Protein AF-A0A1H7VPI3-F1 (afdb_monomer)

Structure (mmCIF, N/CA/C/O backbone):
data_AF-A0A1H7VPI3-F1
#
_entry.id   AF-A0A1H7VPI3-F1
#
loop_
_atom_site.group_PDB
_atom_site.id
_atom_site.type_symbol
_atom_site.label_atom_id
_atom_site.label_alt_id
_atom_site.label_comp_id
_atom_site.label_asym_id
_atom_site.label_entity_id
_atom_site.label_seq_id
_atom_site.pdbx_PDB_ins_code
_atom_site.Cartn_x
_atom_site.Cartn_y
_atom_site.Cartn_z
_atom_site.occupancy
_atom_site.B_iso_or_equiv
_atom_site.auth_seq_id
_atom_site.auth_comp_id
_atom_site.auth_asym_id
_atom_site.auth_atom_id
_atom_site.pdbx_PDB_model_num
ATOM 1 N N . MET A 1 1 ? -10.506 -70.809 -7.434 1.00 38.00 1 MET A N 1
ATOM 2 C CA . MET A 1 1 ? -9.492 -70.342 -8.406 1.00 38.00 1 MET A CA 1
ATOM 3 C C . MET A 1 1 ? -9.355 -68.832 -8.254 1.00 38.00 1 MET A C 1
ATOM 5 O O . MET A 1 1 ? -10.358 -68.133 -8.320 1.00 38.00 1 MET A O 1
ATOM 9 N N . LYS A 1 2 ? -8.158 -68.372 -7.871 1.00 35.81 2 LYS A N 1
ATOM 10 C CA . LYS A 1 2 ? -7.842 -67.009 -7.404 1.00 35.81 2 LYS A CA 1
ATOM 11 C C . LYS A 1 2 ? -8.117 -65.960 -8.492 1.00 35.81 2 LYS A C 1
ATOM 13 O O . LYS A 1 2 ? -7.572 -66.066 -9.584 1.00 35.81 2 LYS A O 1
ATOM 18 N N . ARG A 1 3 ? -8.930 -64.943 -8.177 1.00 35.38 3 ARG A N 1
ATOM 19 C CA . ARG A 1 3 ? -9.069 -63.724 -8.989 1.00 35.38 3 ARG A CA 1
ATOM 20 C C . ARG A 1 3 ? -7.795 -62.892 -8.822 1.00 35.38 3 ARG A C 1
ATOM 22 O O . ARG A 1 3 ? -7.509 -62.411 -7.731 1.00 35.38 3 ARG A O 1
ATOM 29 N N . LEU A 1 4 ? -7.019 -62.800 -9.895 1.00 31.20 4 LEU A N 1
ATOM 30 C CA . LEU A 1 4 ? -5.803 -62.003 -10.010 1.00 31.20 4 LEU A CA 1
ATOM 31 C C . LEU A 1 4 ? -6.207 -60.517 -10.067 1.00 31.20 4 LEU A C 1
ATOM 33 O O . LEU A 1 4 ? -6.797 -60.083 -11.055 1.00 31.20 4 LEU A O 1
ATOM 37 N N . LEU A 1 5 ? -5.956 -59.754 -8.997 1.00 35.75 5 LEU A N 1
ATOM 38 C CA . LEU A 1 5 ? -6.057 -58.293 -9.029 1.00 35.75 5 LEU A CA 1
ATOM 39 C C . LEU A 1 5 ? -4.946 -57.757 -9.943 1.00 35.75 5 LEU A C 1
ATOM 41 O O . LEU A 1 5 ? -3.764 -57.880 -9.624 1.00 35.75 5 LEU A O 1
ATOM 45 N N . LEU A 1 6 ? -5.331 -57.160 -11.069 1.00 33.12 6 LEU A N 1
ATOM 46 C CA . LEU A 1 6 ? -4.433 -56.402 -11.930 1.00 33.12 6 LEU A CA 1
ATOM 47 C C . LEU A 1 6 ? -4.183 -55.036 -11.264 1.00 33.12 6 LEU A C 1
ATOM 49 O O . LEU A 1 6 ? -4.979 -54.110 -11.398 1.00 33.12 6 LEU A O 1
ATOM 53 N N . LEU A 1 7 ? -3.105 -54.927 -10.485 1.00 34.69 7 LEU A N 1
ATOM 54 C CA . LEU A 1 7 ? -2.569 -53.642 -10.032 1.00 34.69 7 LEU A CA 1
ATOM 55 C C . LEU A 1 7 ? -2.000 -52.920 -11.258 1.00 34.69 7 LEU A C 1
ATOM 57 O O . LEU A 1 7 ? -0.884 -53.204 -11.690 1.00 34.69 7 LEU A O 1
ATOM 61 N N . ILE A 1 8 ? -2.770 -51.997 -11.836 1.00 43.69 8 ILE A N 1
ATOM 62 C CA . ILE A 1 8 ? -2.227 -51.001 -12.762 1.00 43.69 8 ILE A CA 1
ATOM 63 C C . ILE A 1 8 ? -1.362 -50.077 -11.906 1.00 43.69 8 ILE A C 1
ATOM 65 O O . ILE A 1 8 ? -1.851 -49.137 -11.281 1.00 43.69 8 ILE A O 1
ATOM 69 N N . ALA A 1 9 ? -0.070 -50.390 -11.820 1.00 37.22 9 ALA A N 1
ATOM 70 C CA . ALA A 1 9 ? 0.916 -49.447 -11.337 1.00 37.22 9 ALA A CA 1
ATOM 71 C C . ALA A 1 9 ? 0.879 -48.251 -12.292 1.00 37.22 9 ALA A C 1
ATOM 73 O O . ALA A 1 9 ? 1.293 -48.354 -13.445 1.00 37.22 9 ALA A O 1
ATOM 74 N N . CYS A 1 10 ? 0.333 -47.129 -11.822 1.00 34.41 10 CYS A N 1
ATOM 75 C CA . CYS A 1 10 ? 0.546 -45.836 -12.448 1.00 34.41 10 CYS A CA 1
ATOM 76 C C . CYS A 1 10 ? 2.055 -45.591 -12.386 1.00 34.41 10 CYS A C 1
ATOM 78 O O . CYS A 1 10 ? 2.591 -45.199 -11.348 1.00 34.41 10 CYS A O 1
ATOM 80 N N . SER A 1 11 ? 2.761 -45.943 -13.462 1.00 44.75 11 SER A N 1
ATOM 81 C CA . SER A 1 11 ? 4.171 -45.638 -13.626 1.00 44.75 11 SER A CA 1
ATOM 82 C C . SER A 1 11 ? 4.272 -44.125 -13.733 1.00 44.75 11 SER A C 1
ATOM 84 O O . SER A 1 11 ? 4.182 -43.548 -14.816 1.00 44.75 11 SER A O 1
ATOM 86 N N . CYS A 1 12 ? 4.418 -43.481 -12.581 1.00 37.97 12 CYS A N 1
ATOM 87 C CA . CYS A 1 12 ? 4.961 -42.147 -12.501 1.00 37.97 12 CYS A CA 1
ATOM 88 C C . CYS A 1 12 ? 6.388 -42.275 -13.042 1.00 37.97 12 CYS A C 1
ATOM 90 O O . CYS A 1 12 ? 7.299 -42.690 -12.324 1.00 37.97 12 CYS A O 1
ATOM 92 N N . PHE A 1 13 ? 6.569 -42.036 -14.344 1.00 40.97 13 PHE A N 1
ATOM 93 C CA . PHE A 1 13 ? 7.887 -41.742 -14.875 1.00 40.97 13 PHE A CA 1
ATOM 94 C C . PHE A 1 13 ? 8.352 -40.515 -14.103 1.00 40.97 13 PHE A C 1
ATOM 96 O O . PHE A 1 13 ? 7.891 -39.401 -14.345 1.00 40.97 13 PHE A O 1
ATOM 103 N N . ALA A 1 14 ? 9.223 -40.737 -13.122 1.00 40.81 14 ALA A N 1
ATOM 104 C CA . ALA A 1 14 ? 10.008 -39.669 -12.557 1.00 40.81 14 ALA A CA 1
ATOM 105 C C . ALA A 1 14 ? 10.733 -39.027 -13.741 1.00 40.81 14 ALA A C 1
ATOM 107 O O . ALA A 1 14 ? 11.601 -39.651 -14.352 1.00 40.81 14 ALA A O 1
ATOM 108 N N . ILE A 1 15 ? 10.338 -37.806 -14.104 1.00 49.62 15 ILE A N 1
ATOM 109 C CA . ILE A 1 15 ? 11.124 -36.967 -15.000 1.00 49.62 15 ILE A CA 1
ATOM 110 C C . ILE A 1 15 ? 12.384 -36.626 -14.204 1.00 49.62 15 ILE A C 1
ATOM 112 O O . ILE A 1 15 ? 12.457 -35.620 -13.500 1.00 49.62 15 ILE A O 1
ATOM 116 N N . SER A 1 16 ? 13.364 -37.525 -14.239 1.00 47.06 16 SER A N 1
ATOM 117 C CA . SER A 1 16 ? 14.703 -37.266 -13.746 1.00 47.06 16 SER A CA 1
ATOM 118 C C . SER A 1 16 ? 15.286 -36.155 -14.613 1.00 47.06 16 SER A C 1
ATOM 120 O O . SER A 1 16 ? 15.716 -36.416 -15.734 1.00 47.06 16 SER A O 1
ATOM 122 N N . GLY A 1 17 ? 15.272 -34.915 -14.121 1.00 45.12 17 GLY A N 1
ATOM 123 C CA . GLY A 1 17 ? 16.120 -33.869 -14.695 1.00 45.12 17 GLY A CA 1
ATOM 124 C C . GLY A 1 17 ? 15.545 -32.469 -14.875 1.00 45.12 17 GLY A C 1
ATOM 125 O O . GLY A 1 17 ? 16.294 -31.621 -15.346 1.00 45.12 17 GLY A O 1
ATOM 126 N N . LEU A 1 18 ? 14.310 -32.149 -14.474 1.00 39.69 18 LEU A N 1
ATOM 127 C CA . LEU A 1 18 ? 13.920 -30.734 -14.368 1.00 39.69 18 LEU A CA 1
ATOM 128 C C . LEU A 1 18 ? 14.520 -30.140 -13.088 1.00 39.69 18 LEU A C 1
ATOM 130 O O . LEU A 1 18 ? 13.850 -29.948 -12.077 1.00 39.69 18 LEU A O 1
ATOM 134 N N . LYS A 1 19 ? 15.827 -29.867 -13.123 1.00 48.28 19 LYS A N 1
ATOM 135 C CA . LYS A 1 19 ? 16.436 -28.919 -12.193 1.00 48.28 19 LYS A CA 1
ATOM 136 C C . LYS A 1 19 ? 15.802 -27.569 -12.518 1.00 48.28 19 LYS A C 1
ATOM 138 O O . LYS A 1 19 ? 16.061 -27.024 -13.587 1.00 48.28 19 LYS A O 1
ATOM 143 N N . ALA A 1 20 ? 14.965 -27.046 -11.625 1.00 50.69 20 ALA A N 1
ATOM 144 C CA . ALA A 1 20 ? 14.594 -25.641 -11.676 1.00 50.69 20 ALA A CA 1
ATOM 145 C C . ALA A 1 20 ? 15.900 -24.845 -11.605 1.00 50.69 20 ALA A C 1
ATOM 147 O O . ALA A 1 20 ? 16.592 -24.851 -10.584 1.00 50.69 20 ALA A O 1
ATOM 148 N N . GLN A 1 21 ? 16.304 -24.259 -12.728 1.00 61.00 21 GLN A N 1
ATOM 149 C CA . GLN A 1 21 ? 17.456 -23.383 -12.751 1.00 61.00 21 GLN A CA 1
ATOM 150 C C . GLN A 1 21 ? 17.016 -22.101 -12.052 1.00 61.00 21 GLN A C 1
ATOM 152 O O . GLN A 1 21 ? 16.216 -21.336 -12.584 1.00 61.00 21 GLN A O 1
ATOM 157 N N . ASN A 1 22 ? 17.452 -21.936 -10.807 1.00 63.53 22 ASN A N 1
ATOM 158 C CA . ASN A 1 22 ? 17.099 -20.767 -10.024 1.00 63.53 22 ASN A CA 1
ATOM 159 C C . ASN A 1 22 ? 18.005 -19.614 -10.461 1.00 63.53 22 ASN A C 1
ATOM 161 O O . ASN A 1 22 ? 19.212 -19.649 -10.219 1.00 63.53 22 ASN A O 1
ATOM 165 N N . PHE A 1 23 ? 17.434 -18.639 -11.161 1.00 72.94 23 PHE A N 1
ATOM 166 C CA . PHE A 1 23 ? 18.141 -17.429 -11.550 1.00 72.94 23 PHE A CA 1
ATOM 167 C C . PHE A 1 23 ? 17.930 -16.382 -10.466 1.00 72.94 23 PHE A C 1
ATOM 169 O O . PHE A 1 23 ? 16.836 -15.847 -10.324 1.00 72.94 23 PHE A O 1
ATOM 176 N N . ASP A 1 24 ? 18.981 -16.106 -9.700 1.00 83.12 24 ASP A N 1
ATOM 177 C CA . ASP A 1 24 ? 18.971 -15.037 -8.707 1.00 83.12 24 ASP A CA 1
ATOM 178 C C . ASP A 1 24 ? 19.365 -13.716 -9.379 1.00 83.12 24 ASP A C 1
ATOM 180 O O . ASP A 1 24 ? 20.547 -13.405 -9.575 1.00 83.12 24 ASP A O 1
ATOM 184 N N . PHE A 1 25 ? 18.346 -12.976 -9.807 1.00 89.38 25 PHE A N 1
ATOM 185 C CA . PHE A 1 25 ? 18.469 -11.620 -10.3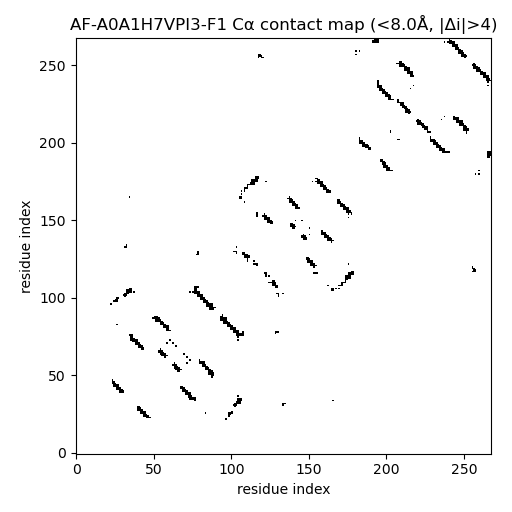23 1.00 89.38 25 PHE A CA 1
ATOM 186 C C . PHE A 1 25 ? 17.352 -10.746 -9.763 1.00 89.38 25 PHE A C 1
ATOM 188 O O . PHE A 1 25 ? 16.269 -11.224 -9.426 1.00 89.38 25 PHE A O 1
ATOM 195 N N . LYS A 1 26 ? 17.623 -9.447 -9.676 1.00 92.88 26 LYS A N 1
ATOM 196 C CA . LYS A 1 26 ? 16.671 -8.430 -9.235 1.00 92.88 26 LYS A CA 1
ATOM 197 C C . LYS A 1 26 ? 16.758 -7.220 -10.148 1.00 92.88 26 LYS A C 1
ATOM 199 O O . LYS A 1 26 ? 17.836 -6.881 -10.641 1.00 92.88 26 LYS A O 1
ATOM 204 N N . ILE A 1 27 ? 15.631 -6.545 -10.336 1.00 95.56 27 ILE A N 1
ATOM 205 C CA . ILE A 1 27 ? 15.630 -5.208 -10.930 1.00 95.56 27 ILE A CA 1
ATOM 206 C C . ILE A 1 27 ? 16.370 -4.264 -9.976 1.00 95.56 27 ILE A C 1
ATOM 208 O O . ILE A 1 27 ? 16.189 -4.312 -8.760 1.00 95.56 27 ILE A O 1
ATOM 212 N N . LYS A 1 28 ? 17.205 -3.398 -10.538 1.00 95.50 28 LYS A N 1
ATOM 213 C CA . LYS A 1 28 ? 17.815 -2.267 -9.849 1.00 95.50 28 LYS A CA 1
ATOM 214 C C . LYS A 1 28 ? 17.288 -0.991 -10.492 1.00 95.50 28 LYS A C 1
ATOM 216 O O . LYS A 1 28 ? 17.454 -0.797 -11.689 1.00 95.50 28 LYS A O 1
ATOM 221 N N . ALA A 1 29 ? 16.680 -0.117 -9.703 1.00 96.50 29 ALA A N 1
ATOM 222 C CA . ALA A 1 29 ? 16.266 1.213 -10.137 1.00 96.50 29 ALA A CA 1
ATOM 223 C C . ALA A 1 29 ? 17.196 2.275 -9.531 1.00 96.50 29 ALA A C 1
ATOM 225 O O . ALA A 1 29 ? 17.758 2.059 -8.455 1.00 96.50 29 ALA A O 1
ATOM 226 N N . THR A 1 30 ? 17.373 3.417 -10.203 1.00 96.81 30 THR A N 1
ATOM 227 C CA . THR A 1 30 ? 18.121 4.555 -9.630 1.00 96.81 30 THR A CA 1
ATOM 228 C C . THR A 1 30 ? 17.435 5.141 -8.405 1.00 96.81 30 THR A C 1
ATOM 230 O O . THR A 1 30 ? 18.113 5.562 -7.477 1.00 96.81 30 THR A O 1
ATOM 233 N N . ASP A 1 31 ? 16.105 5.130 -8.407 1.00 95.75 31 ASP A N 1
ATOM 234 C CA . ASP A 1 31 ? 15.246 5.535 -7.304 1.00 95.75 31 ASP A CA 1
ATOM 235 C C . ASP A 1 31 ? 14.021 4.617 -7.295 1.00 95.75 31 ASP A C 1
ATOM 237 O O . ASP A 1 31 ? 13.567 4.195 -8.359 1.00 95.75 31 ASP A O 1
ATOM 241 N N . THR A 1 32 ? 13.464 4.340 -6.117 1.00 95.44 32 THR A N 1
ATOM 242 C CA . THR A 1 32 ? 12.160 3.663 -5.980 1.00 95.44 32 THR A CA 1
ATOM 243 C C . THR A 1 32 ? 11.056 4.602 -5.506 1.00 95.44 32 THR A C 1
ATOM 245 O O . THR A 1 32 ? 9.901 4.200 -5.409 1.00 95.44 32 THR A O 1
ATOM 248 N N . ILE A 1 33 ? 11.398 5.866 -5.249 1.00 95.25 33 ILE A N 1
ATOM 249 C CA . ILE A 1 33 ? 10.461 6.905 -4.837 1.00 95.25 33 ILE A CA 1
ATOM 250 C C . ILE A 1 33 ? 10.865 8.273 -5.402 1.00 95.25 33 ILE A C 1
ATOM 252 O O . ILE A 1 33 ? 12.053 8.582 -5.533 1.00 95.25 33 ILE A O 1
ATOM 256 N N . GLY A 1 34 ? 9.893 9.118 -5.750 1.00 94.75 34 GLY A N 1
ATOM 257 C CA . GLY A 1 34 ? 10.168 10.499 -6.153 1.00 94.75 34 GLY A CA 1
ATOM 258 C C . GLY A 1 34 ? 8.945 11.285 -6.617 1.00 94.75 34 GLY A C 1
ATOM 259 O O . GLY A 1 34 ? 7.894 10.721 -6.880 1.00 94.75 34 GLY A O 1
ATOM 260 N N . CYS A 1 35 ? 9.085 12.604 -6.733 1.00 96.12 35 CYS A N 1
ATOM 261 C CA . CYS A 1 35 ? 8.006 13.498 -7.160 1.00 96.12 35 CYS A CA 1
ATOM 262 C C . CYS A 1 35 ? 7.778 13.454 -8.673 1.00 96.12 35 CYS A C 1
ATOM 264 O O . CYS A 1 35 ? 8.744 13.515 -9.435 1.00 96.12 35 CYS A O 1
ATOM 266 N N . ALA A 1 36 ? 6.517 13.422 -9.106 1.00 96.12 36 ALA A N 1
ATOM 267 C CA . ALA A 1 36 ? 6.172 13.564 -10.516 1.00 96.12 36 ALA A CA 1
ATOM 268 C C . ALA A 1 36 ? 6.561 14.955 -11.075 1.00 96.12 36 ALA A C 1
ATOM 270 O O . ALA A 1 36 ? 6.369 15.961 -10.385 1.00 96.12 36 ALA A O 1
ATOM 271 N N . PRO A 1 37 ? 7.028 15.044 -12.337 1.00 97.75 37 PRO A N 1
ATOM 272 C CA . PRO A 1 37 ? 7.464 13.932 -13.177 1.00 97.75 37 PRO A CA 1
ATOM 273 C C . PRO A 1 37 ? 8.830 13.390 -12.721 1.00 97.75 37 PRO A C 1
ATOM 275 O O . PRO A 1 37 ? 9.778 14.152 -12.524 1.00 97.75 37 PRO A O 1
ATOM 278 N N . LYS A 1 38 ? 8.960 12.063 -12.615 1.00 97.62 38 LYS A N 1
ATOM 279 C CA . LYS A 1 38 ? 10.206 11.401 -12.196 1.00 97.62 38 LYS A CA 1
ATOM 280 C C . LYS A 1 38 ? 10.726 10.496 -13.305 1.00 97.62 38 LYS A C 1
ATOM 282 O O . LYS A 1 38 ? 10.079 9.521 -13.682 1.00 97.62 38 LYS A O 1
ATOM 287 N N . LYS A 1 39 ? 11.927 10.798 -13.800 1.00 98.19 39 LYS A N 1
ATOM 288 C CA . LYS A 1 39 ? 12.681 9.897 -14.677 1.00 98.19 39 LYS A CA 1
ATOM 289 C C . LYS A 1 39 ? 13.466 8.893 -13.834 1.00 98.19 39 LYS A C 1
ATOM 291 O O . LYS A 1 39 ? 14.212 9.304 -12.947 1.00 98.19 39 LYS A O 1
ATOM 296 N N . ILE A 1 40 ? 13.319 7.608 -14.136 1.00 98.19 40 ILE A N 1
ATOM 297 C CA . ILE A 1 40 ? 14.009 6.496 -13.475 1.00 98.19 40 ILE A CA 1
ATOM 298 C C . ILE A 1 40 ? 14.773 5.696 -14.527 1.00 98.19 40 ILE A C 1
ATOM 300 O O . ILE A 1 40 ? 14.264 5.434 -15.620 1.00 98.19 40 ILE A O 1
ATOM 304 N N . THR A 1 41 ? 16.006 5.321 -14.196 1.00 98.25 41 THR A N 1
ATOM 305 C CA . THR A 1 41 ? 16.805 4.387 -14.994 1.00 98.25 41 THR A CA 1
ATOM 306 C C . THR A 1 41 ? 16.776 3.021 -14.325 1.00 98.25 41 THR A C 1
ATOM 308 O O . THR A 1 41 ? 16.955 2.924 -13.108 1.00 98.25 41 THR A O 1
ATOM 311 N N . PHE A 1 42 ? 16.564 1.978 -15.122 1.00 98.00 42 PHE A N 1
ATOM 312 C CA . PHE A 1 42 ? 16.492 0.598 -14.656 1.00 98.00 42 PHE A CA 1
ATOM 313 C C . PHE A 1 42 ? 17.671 -0.212 -15.170 1.00 98.00 42 PHE A C 1
ATOM 315 O O . PHE A 1 42 ? 18.172 0.038 -16.259 1.00 98.00 42 PHE A O 1
ATOM 322 N N . ASP A 1 43 ? 18.083 -1.190 -14.378 1.00 95.19 43 ASP A N 1
ATOM 323 C CA . ASP A 1 43 ? 19.152 -2.138 -14.661 1.00 95.19 43 ASP A CA 1
ATOM 324 C C . ASP A 1 43 ? 18.808 -3.493 -14.016 1.00 95.19 43 ASP A C 1
ATOM 326 O O . ASP A 1 43 ? 17.831 -3.612 -13.267 1.00 95.19 43 ASP A O 1
ATOM 330 N N . VAL A 1 44 ? 19.619 -4.518 -14.265 1.00 94.12 44 VAL A N 1
ATOM 331 C CA . VAL A 1 44 ? 19.496 -5.830 -13.623 1.00 94.12 44 VAL A CA 1
ATOM 332 C C . VAL A 1 44 ? 20.738 -6.132 -12.805 1.00 94.12 44 VAL A C 1
ATOM 334 O O . VAL A 1 44 ? 21.856 -6.159 -13.308 1.00 94.12 44 VAL A O 1
ATOM 337 N N . ASN A 1 45 ? 20.528 -6.407 -11.521 1.00 90.25 45 ASN A N 1
ATOM 338 C CA . ASN A 1 45 ? 21.557 -6.949 -10.651 1.00 90.25 45 ASN A CA 1
ATOM 339 C C . ASN A 1 45 ? 21.407 -8.472 -10.601 1.00 90.25 45 ASN A C 1
ATOM 341 O O . ASN A 1 45 ? 20.389 -8.973 -10.123 1.00 90.25 45 ASN A O 1
ATOM 345 N N . SER A 1 46 ? 22.407 -9.202 -11.088 1.00 87.88 46 SER A N 1
ATOM 346 C CA . SER A 1 46 ? 22.443 -10.664 -11.059 1.00 87.88 46 SER A CA 1
ATOM 347 C C . SER A 1 46 ? 23.750 -11.172 -10.455 1.00 87.88 46 SER A C 1
ATOM 349 O O . SER A 1 46 ? 24.822 -10.613 -10.677 1.00 87.88 46 SER A O 1
ATOM 351 N N . SER A 1 47 ? 23.673 -12.276 -9.707 1.00 82.38 47 SER A N 1
ATOM 352 C CA . SER A 1 47 ? 24.849 -12.930 -9.102 1.00 82.38 47 SER A CA 1
ATOM 353 C C . SER A 1 47 ? 25.704 -13.709 -10.113 1.00 82.38 47 SER A C 1
ATOM 355 O O . SER A 1 47 ? 26.818 -14.131 -9.809 1.00 82.38 47 SER A O 1
ATOM 357 N N . SER A 1 48 ? 25.190 -13.895 -11.330 1.00 78.75 48 SER A N 1
ATOM 358 C CA . SER A 1 48 ? 25.848 -14.575 -12.445 1.00 78.75 48 SER A CA 1
ATOM 359 C C . SER A 1 48 ? 25.638 -13.799 -13.743 1.00 78.75 48 SER A C 1
ATOM 361 O O . SER A 1 48 ? 24.693 -13.016 -13.863 1.00 78.75 48 SER A O 1
ATOM 363 N N . SER A 1 49 ? 26.517 -14.005 -14.725 1.00 79.38 49 SER A N 1
ATOM 364 C CA . SER A 1 49 ? 26.328 -13.447 -16.062 1.00 79.38 49 SER A CA 1
ATOM 3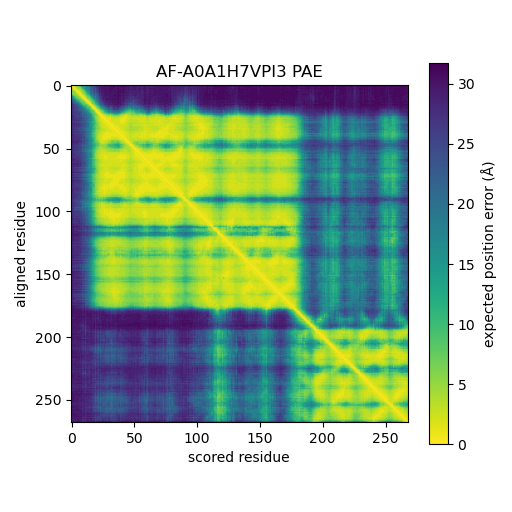65 C C . SER A 1 49 ? 25.140 -14.125 -16.746 1.00 79.38 49 SER A C 1
ATOM 367 O O . SER A 1 49 ? 25.110 -15.343 -16.926 1.00 79.38 49 SER A O 1
ATOM 369 N N . LEU A 1 50 ? 24.148 -13.325 -17.132 1.00 83.94 50 LEU A N 1
ATOM 370 C CA . LEU A 1 50 ? 22.980 -13.792 -17.870 1.00 83.94 50 LEU A CA 1
ATOM 371 C C . LEU A 1 50 ? 23.191 -13.534 -19.361 1.00 83.94 50 LEU A C 1
ATOM 373 O O . LEU A 1 50 ? 23.455 -12.406 -19.773 1.00 83.94 50 LEU A O 1
ATOM 377 N N . SER A 1 51 ? 23.062 -14.575 -20.183 1.00 88.56 51 SER A N 1
ATOM 378 C CA . SER A 1 51 ? 22.931 -14.405 -21.630 1.00 88.56 51 SER A CA 1
ATOM 379 C C . SER A 1 51 ? 21.456 -14.181 -21.936 1.00 88.56 51 SER A C 1
ATOM 381 O O . SER A 1 51 ? 20.663 -15.116 -21.864 1.00 88.56 51 SER A O 1
ATOM 383 N N . VAL A 1 52 ? 21.077 -12.934 -22.202 1.00 91.25 52 VAL A N 1
ATOM 384 C CA . VAL A 1 52 ? 19.684 -12.548 -22.454 1.00 91.25 52 VAL A CA 1
ATOM 385 C C . VAL A 1 52 ? 19.507 -12.262 -23.939 1.00 91.25 52 VAL A C 1
ATOM 387 O 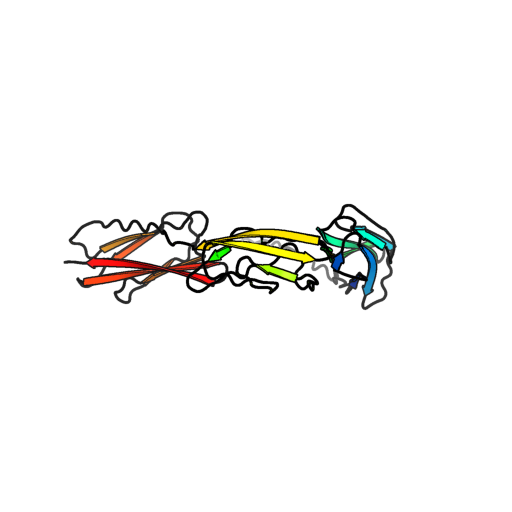O . VAL A 1 52 ? 20.259 -11.482 -24.519 1.00 91.25 52 VAL A O 1
ATOM 390 N N . ILE A 1 53 ? 18.521 -12.913 -24.547 1.00 94.06 53 ILE A N 1
ATOM 391 C CA . ILE A 1 53 ? 18.167 -12.782 -25.965 1.00 94.06 53 ILE A CA 1
ATOM 392 C C . ILE A 1 53 ? 17.179 -11.635 -26.163 1.00 94.06 53 ILE A C 1
ATOM 394 O O . ILE A 1 53 ? 17.262 -10.931 -27.164 1.00 94.06 53 ILE A O 1
ATOM 398 N N . ASP A 1 54 ? 16.250 -11.451 -25.222 1.00 95.06 54 ASP A N 1
ATOM 399 C CA . ASP A 1 54 ? 15.210 -10.430 -25.323 1.00 95.06 54 ASP A CA 1
ATOM 400 C C . ASP A 1 54 ? 14.808 -9.875 -23.953 1.00 95.06 54 ASP A C 1
ATOM 402 O O . ASP A 1 54 ? 14.886 -10.572 -22.936 1.00 95.06 54 ASP A O 1
ATOM 406 N N . TRP A 1 55 ? 14.377 -8.617 -23.958 1.00 96.56 55 TRP A N 1
ATOM 407 C CA . TRP A 1 55 ? 14.044 -7.814 -22.790 1.00 96.56 55 TRP A CA 1
ATOM 408 C C . TRP A 1 55 ? 12.718 -7.105 -23.032 1.00 96.56 55 TRP A C 1
ATOM 410 O O . TRP A 1 55 ? 12.604 -6.305 -23.961 1.00 96.56 55 TRP A O 1
ATOM 420 N N . LEU A 1 56 ? 11.756 -7.327 -22.145 1.00 97.75 56 LEU A N 1
ATOM 421 C CA . LEU A 1 56 ? 10.505 -6.587 -22.117 1.00 97.75 56 LEU A CA 1
ATOM 422 C C . LEU A 1 56 ? 10.307 -5.986 -20.732 1.00 97.75 56 LEU A C 1
ATOM 424 O O . LEU A 1 56 ? 10.180 -6.707 -19.742 1.00 97.75 56 LEU A O 1
ATOM 428 N N . TRP A 1 57 ? 10.257 -4.663 -20.693 1.00 98.38 57 TRP A N 1
ATOM 429 C CA . TRP A 1 57 ? 9.919 -3.885 -19.514 1.00 98.38 57 TRP A CA 1
ATOM 430 C C . TRP A 1 57 ? 8.499 -3.359 -19.647 1.00 98.38 57 TRP A C 1
ATOM 432 O O . TRP A 1 57 ? 8.152 -2.775 -20.673 1.00 98.38 57 TRP A O 1
ATOM 442 N N . GLU A 1 58 ? 7.709 -3.527 -18.598 1.00 98.38 58 GLU A N 1
ATOM 443 C CA . GLU A 1 58 ? 6.364 -2.979 -18.462 1.00 98.38 58 GLU A CA 1
ATOM 444 C C . GLU A 1 58 ? 6.350 -2.114 -17.202 1.00 98.38 58 GLU A C 1
ATOM 446 O O . GLU A 1 58 ? 6.591 -2.616 -16.105 1.00 98.38 58 GLU A O 1
ATOM 451 N N . PHE A 1 59 ? 6.107 -0.810 -17.338 1.00 98.25 59 PHE A N 1
ATOM 452 C CA . PHE A 1 59 ? 6.292 0.130 -16.224 1.00 98.25 59 PHE A CA 1
ATOM 453 C C . PHE A 1 59 ? 5.066 0.273 -15.313 1.00 98.25 59 PHE A C 1
ATOM 455 O O . PHE A 1 59 ? 5.148 0.930 -14.283 1.00 98.25 59 PHE A O 1
ATOM 462 N N . GLY A 1 60 ? 3.939 -0.354 -15.658 1.00 97.12 60 GLY A N 1
ATOM 463 C CA . GLY A 1 60 ? 2.702 -0.311 -14.869 1.00 97.12 60 GLY A CA 1
ATOM 464 C C . GLY A 1 60 ? 1.802 0.900 -15.149 1.00 97.12 60 GLY A C 1
ATOM 465 O O . GLY A 1 60 ? 0.645 0.885 -14.748 1.00 97.12 60 GLY A O 1
ATOM 466 N N . ASP A 1 61 ? 2.282 1.899 -15.893 1.00 97.38 61 ASP A N 1
ATOM 467 C CA . ASP A 1 61 ? 1.513 3.063 -16.370 1.00 97.38 61 ASP A CA 1
ATOM 468 C C . ASP A 1 61 ? 1.057 2.931 -17.840 1.00 97.38 61 ASP A C 1
ATOM 470 O O . ASP A 1 61 ? 0.571 3.884 -18.446 1.00 97.38 61 ASP A O 1
ATOM 474 N N . GLY A 1 62 ? 1.235 1.743 -18.426 1.00 97.62 62 GLY A N 1
ATOM 475 C CA . GLY A 1 62 ? 0.999 1.460 -19.845 1.00 97.62 62 GLY A CA 1
ATOM 476 C C . GLY A 1 62 ? 2.224 1.672 -20.742 1.00 97.62 62 GLY A C 1
ATOM 477 O O . GLY A 1 62 ? 2.197 1.260 -21.901 1.00 97.62 62 GLY A O 1
ATOM 478 N N . GLY A 1 63 ? 3.308 2.260 -20.227 1.00 97.81 63 GLY A N 1
ATOM 479 C CA . GLY A 1 63 ? 4.581 2.358 -20.931 1.00 97.81 63 GLY A CA 1
ATOM 480 C C . GLY A 1 63 ? 5.332 1.025 -20.986 1.00 97.81 63 GLY A C 1
ATOM 481 O O . GLY A 1 63 ? 5.299 0.227 -20.044 1.00 97.81 63 GLY A O 1
ATOM 482 N N . THR A 1 64 ? 6.069 0.812 -22.078 1.00 98.38 64 THR A N 1
ATOM 483 C CA . THR A 1 64 ? 6.947 -0.353 -22.259 1.00 98.38 64 THR A CA 1
ATOM 484 C C . THR A 1 64 ? 8.299 0.045 -22.834 1.00 98.38 64 THR A C 1
ATOM 486 O O . THR A 1 64 ? 8.389 1.021 -23.580 1.00 98.38 64 THR A O 1
ATOM 489 N N . ALA A 1 65 ? 9.336 -0.746 -22.568 1.00 98.25 65 ALA A N 1
ATOM 490 C CA . ALA A 1 65 ? 10.643 -0.587 -23.200 1.00 98.25 65 ALA A CA 1
ATOM 491 C C . ALA A 1 65 ? 11.323 -1.934 -23.469 1.00 98.25 65 ALA A C 1
ATOM 493 O O . ALA A 1 65 ? 10.959 -2.966 -22.905 1.00 98.25 65 ALA A O 1
ATOM 494 N N . SER A 1 66 ? 12.354 -1.895 -24.309 1.00 96.56 66 SER A N 1
ATOM 495 C CA . SER A 1 66 ? 13.242 -3.019 -24.597 1.00 96.56 66 SER A CA 1
ATOM 496 C C . SER A 1 66 ? 14.697 -2.652 -24.309 1.00 96.56 66 SER A C 1
ATOM 498 O O . SER A 1 66 ? 15.064 -1.477 -24.275 1.00 96.56 66 SER A O 1
ATOM 500 N N . GLY A 1 67 ? 15.544 -3.668 -24.178 1.00 95.56 67 GLY A N 1
ATOM 501 C CA . GLY A 1 67 ? 16.976 -3.532 -23.918 1.00 95.56 67 GLY A CA 1
ATOM 502 C C . GLY A 1 67 ? 17.362 -3.686 -22.440 1.00 95.56 67 GLY A C 1
ATOM 503 O O . GLY A 1 67 ? 16.495 -3.742 -21.566 1.00 95.56 67 GLY A O 1
ATOM 504 N N . PRO A 1 68 ? 18.674 -3.774 -22.157 1.00 92.94 68 PRO A N 1
ATOM 505 C CA . PRO A 1 68 ? 19.185 -4.118 -20.830 1.00 92.94 68 PRO A CA 1
ATOM 506 C C . PRO A 1 68 ? 19.048 -2.994 -19.797 1.00 92.94 68 PRO A C 1
ATOM 508 O O . PRO A 1 68 ? 18.912 -3.277 -18.612 1.00 92.94 68 PRO A O 1
ATOM 511 N N . GLN A 1 69 ? 19.078 -1.731 -20.237 1.00 95.75 69 GLN A N 1
ATOM 512 C CA . GLN A 1 69 ? 19.086 -0.565 -19.350 1.00 95.75 69 GLN A CA 1
ATOM 513 C C . GLN A 1 69 ? 18.156 0.544 -19.876 1.00 95.75 69 GLN A C 1
ATOM 515 O O . GLN A 1 69 ? 18.626 1.536 -20.443 1.00 95.75 69 GLN A O 1
ATOM 520 N N . PRO A 1 70 ? 16.825 0.382 -19.785 1.00 97.94 70 PRO A N 1
ATOM 521 C CA . PRO A 1 70 ? 15.896 1.404 -20.243 1.00 97.94 70 PRO A CA 1
ATOM 522 C C . PRO A 1 70 ? 15.784 2.559 -19.237 1.00 97.94 70 PRO A C 1
ATOM 524 O O . PRO A 1 70 ? 16.088 2.436 -18.048 1.00 97.94 70 PRO A O 1
ATOM 527 N N . THR A 1 71 ? 15.255 3.683 -19.715 1.00 98.31 71 THR A N 1
ATOM 528 C CA . THR A 1 71 ? 14.793 4.779 -18.857 1.00 98.31 71 THR A CA 1
ATOM 529 C C . THR A 1 71 ? 13.318 5.033 -19.097 1.00 98.31 71 THR A C 1
ATOM 531 O O . THR A 1 71 ? 12.896 5.026 -20.253 1.00 98.31 71 THR A O 1
ATOM 534 N N . HIS A 1 72 ? 12.574 5.344 -18.040 1.00 98.50 72 HIS A N 1
ATOM 535 C CA . HIS A 1 72 ? 11.159 5.703 -18.126 1.00 98.50 72 HIS A CA 1
ATOM 536 C C . HIS A 1 72 ? 10.851 6.938 -17.287 1.00 98.50 72 HIS A C 1
ATOM 538 O O . HIS A 1 72 ? 11.466 7.140 -16.239 1.00 98.50 72 HIS A O 1
ATOM 544 N N . THR A 1 73 ? 9.915 7.765 -17.748 1.00 98.56 73 THR A N 1
ATOM 545 C CA . THR A 1 73 ? 9.462 8.954 -17.018 1.00 98.56 73 THR A CA 1
ATOM 546 C C . THR A 1 73 ? 8.017 8.766 -16.595 1.00 98.56 73 THR A C 1
ATOM 548 O O . THR A 1 73 ? 7.120 8.787 -17.435 1.00 98.56 73 THR A O 1
ATOM 551 N N . PHE A 1 74 ? 7.796 8.660 -15.289 1.00 98.56 74 PHE A N 1
ATOM 552 C CA . PHE A 1 74 ? 6.463 8.625 -14.706 1.00 98.56 74 PHE A CA 1
ATOM 553 C C . PHE A 1 74 ? 5.956 10.054 -14.523 1.00 98.56 74 PHE A C 1
ATOM 555 O O . PHE A 1 74 ? 6.513 10.826 -13.738 1.00 98.56 74 PHE A O 1
ATOM 562 N N . ASN A 1 75 ? 4.922 10.418 -15.279 1.00 98.00 75 ASN A N 1
ATOM 563 C CA . ASN A 1 75 ? 4.392 11.784 -15.304 1.00 98.00 75 ASN A CA 1
ATOM 564 C C . ASN A 1 75 ? 3.289 12.020 -14.269 1.00 98.00 75 ASN A C 1
ATOM 566 O O . ASN A 1 75 ? 3.051 13.159 -13.878 1.00 98.00 75 ASN A O 1
ATOM 570 N N . THR A 1 76 ? 2.615 10.956 -13.842 1.00 97.31 76 THR A N 1
ATOM 571 C CA . THR A 1 76 ? 1.486 11.008 -12.916 1.00 97.31 76 THR A CA 1
ATOM 572 C C . THR A 1 76 ? 1.870 10.397 -11.573 1.00 97.31 76 THR A C 1
ATOM 574 O O . THR A 1 76 ? 2.503 9.335 -11.557 1.00 97.31 76 THR A O 1
ATOM 577 N N . PRO A 1 77 ? 1.487 11.019 -10.446 1.00 96.25 77 PRO A N 1
ATOM 578 C CA . PRO A 1 77 ? 1.592 10.373 -9.150 1.00 96.25 77 PRO A CA 1
ATOM 579 C C . PRO A 1 77 ? 0.813 9.059 -9.117 1.00 96.25 77 PRO A C 1
ATOM 581 O O . PRO A 1 77 ? -0.243 8.940 -9.739 1.00 96.25 77 PRO A O 1
ATOM 584 N N . GLY A 1 78 ? 1.357 8.068 -8.427 1.00 95.38 78 GLY A N 1
ATOM 585 C CA . GLY A 1 78 ? 0.809 6.723 -8.376 1.00 95.38 78 GLY A CA 1
ATOM 586 C C . GLY A 1 78 ? 1.811 5.720 -7.825 1.00 95.38 78 GLY A C 1
ATOM 587 O O . GLY A 1 78 ? 3.018 5.965 -7.805 1.00 95.38 78 GLY A O 1
ATOM 588 N N . HIS A 1 79 ? 1.287 4.578 -7.404 1.00 95.44 79 HIS A N 1
ATOM 589 C CA . HIS A 1 79 ? 2.073 3.389 -7.119 1.00 95.44 79 HIS A CA 1
ATOM 590 C C . HIS A 1 79 ? 2.152 2.526 -8.384 1.00 95.44 79 HIS A C 1
ATOM 592 O O . HIS A 1 79 ? 1.121 2.177 -8.966 1.00 95.44 79 HIS A O 1
ATOM 598 N N . TYR A 1 80 ? 3.366 2.179 -8.812 1.00 97.00 80 TYR A N 1
ATOM 599 C CA . TYR A 1 80 ? 3.613 1.416 -10.032 1.00 97.00 80 TYR A CA 1
ATOM 600 C C . TYR A 1 80 ? 4.407 0.145 -9.746 1.00 97.00 80 TYR A C 1
ATOM 602 O O . TYR A 1 80 ? 5.423 0.162 -9.052 1.00 97.00 80 TYR A O 1
ATOM 610 N N . VAL A 1 81 ? 3.979 -0.960 -10.360 1.00 97.31 81 VAL A N 1
ATOM 611 C CA . VAL A 1 81 ? 4.702 -2.236 -10.335 1.00 97.31 81 VAL A CA 1
ATOM 612 C C . VAL A 1 81 ? 5.395 -2.424 -11.678 1.00 97.31 81 VAL A C 1
ATOM 614 O O . VAL A 1 81 ? 4.767 -2.819 -12.662 1.00 97.31 81 VAL A O 1
ATOM 617 N N . VAL A 1 82 ? 6.700 -2.161 -11.714 1.00 98.12 82 VAL A N 1
ATOM 618 C CA . VAL A 1 82 ? 7.533 -2.387 -12.896 1.00 98.12 82 VAL A CA 1
ATOM 619 C C . VAL A 1 82 ? 7.813 -3.876 -13.019 1.00 98.12 82 VAL A C 1
ATOM 621 O O . VAL A 1 82 ? 8.303 -4.495 -12.075 1.00 98.12 82 VAL A O 1
ATOM 624 N N . ARG A 1 83 ? 7.528 -4.457 -14.183 1.00 97.94 83 ARG A N 1
ATOM 625 C CA . ARG A 1 83 ? 7.781 -5.866 -14.496 1.00 97.94 83 ARG A CA 1
ATOM 626 C C . ARG A 1 83 ? 8.839 -5.970 -15.580 1.00 97.94 83 ARG A C 1
ATOM 628 O O . ARG A 1 83 ? 8.758 -5.307 -16.609 1.00 97.94 83 ARG A O 1
ATOM 635 N N . LEU A 1 84 ? 9.814 -6.836 -15.348 1.00 97.12 84 LEU A N 1
ATOM 636 C CA . LEU A 1 84 ? 10.797 -7.244 -16.338 1.00 97.12 84 LEU A CA 1
ATOM 637 C C . LEU A 1 84 ? 10.526 -8.691 -16.725 1.00 97.12 84 LEU A C 1
ATOM 639 O O . LEU A 1 84 ? 10.522 -9.569 -15.864 1.00 97.12 84 LEU A O 1
ATOM 643 N N . THR A 1 85 ? 10.388 -8.934 -18.023 1.00 95.44 85 THR A N 1
ATOM 644 C CA . THR A 1 85 ? 10.461 -10.260 -18.631 1.00 95.44 85 THR A CA 1
ATOM 645 C C . THR A 1 85 ? 11.742 -10.362 -19.447 1.00 95.44 85 THR A C 1
ATOM 647 O O . THR A 1 85 ? 11.945 -9.588 -20.380 1.00 95.44 85 THR A O 1
ATOM 650 N N . MET A 1 86 ? 12.590 -11.339 -19.135 1.00 94.62 86 MET A N 1
ATOM 651 C CA . MET A 1 86 ? 13.768 -11.662 -19.943 1.00 94.62 86 MET A CA 1
ATOM 652 C C . MET A 1 86 ? 13.609 -13.023 -20.607 1.00 94.62 86 MET A C 1
ATOM 654 O O . MET A 1 86 ? 13.109 -13.970 -19.995 1.00 94.62 86 MET A O 1
ATOM 658 N N . VAL A 1 87 ? 14.085 -13.134 -21.845 1.00 93.19 87 VAL A N 1
ATOM 659 C CA . VAL A 1 87 ? 14.176 -14.398 -22.582 1.00 93.19 87 VAL A CA 1
ATOM 660 C C . VAL A 1 87 ? 15.629 -14.848 -22.606 1.00 93.19 87 VAL A C 1
ATOM 662 O O . VAL A 1 87 ? 16.489 -14.131 -23.111 1.00 93.19 87 VAL A O 1
ATOM 665 N N . LEU A 1 88 ? 15.913 -16.036 -22.075 1.00 90.75 88 LEU A N 1
ATOM 666 C CA . LEU A 1 88 ? 17.257 -16.617 -22.046 1.00 90.75 88 LEU A CA 1
ATOM 667 C C . LEU A 1 88 ? 17.322 -17.868 -22.936 1.00 90.75 88 LEU A C 1
ATOM 669 O O . LEU A 1 88 ? 16.316 -18.579 -23.063 1.00 90.75 88 LEU A O 1
ATOM 673 N N . PRO A 1 89 ? 18.490 -18.182 -23.527 1.00 89.81 89 PRO A N 1
ATOM 674 C CA . PRO A 1 89 ? 18.696 -19.443 -24.220 1.00 89.81 89 PRO A CA 1
ATOM 675 C C . PRO A 1 89 ? 18.665 -20.599 -23.218 1.00 89.81 89 PRO A C 1
ATOM 677 O O . PRO A 1 89 ? 19.252 -20.522 -22.140 1.00 89.81 89 PRO A O 1
ATOM 680 N N . SER A 1 90 ? 18.016 -21.700 -23.591 1.00 83.25 90 SER A N 1
ATOM 681 C CA . SER A 1 90 ? 17.996 -22.948 -22.827 1.00 83.25 90 SER A CA 1
ATOM 682 C C . SER A 1 90 ? 18.107 -24.140 -23.777 1.00 83.25 90 SER A C 1
ATOM 684 O O . SER A 1 90 ? 17.113 -24.668 -24.290 1.00 83.25 90 SER A O 1
ATOM 686 N N . GLY A 1 91 ? 19.348 -24.538 -24.074 1.00 79.94 91 GLY A N 1
ATOM 687 C CA . GLY A 1 91 ? 19.640 -25.587 -25.053 1.00 79.94 91 GLY A CA 1
ATOM 688 C C . GLY A 1 91 ? 19.109 -25.229 -26.445 1.00 79.94 91 GLY A C 1
ATOM 689 O O . GLY A 1 91 ? 19.485 -24.204 -27.003 1.00 79.94 91 GLY A O 1
ATOM 690 N N . ALA A 1 92 ? 18.224 -26.066 -26.996 1.00 75.88 92 ALA A N 1
ATOM 691 C CA . ALA A 1 92 ? 17.564 -25.831 -28.288 1.00 75.88 92 ALA A CA 1
ATOM 692 C C . ALA A 1 92 ? 16.307 -24.938 -28.192 1.00 75.88 92 ALA A C 1
ATOM 694 O O . ALA A 1 92 ? 15.610 -24.740 -29.184 1.00 75.88 92 ALA A O 1
ATOM 695 N N . THR A 1 93 ? 15.983 -24.441 -26.997 1.00 85.75 93 THR A N 1
ATOM 696 C CA . THR A 1 93 ? 14.768 -23.667 -26.709 1.00 85.75 93 THR A CA 1
ATOM 697 C C . THR A 1 93 ? 15.107 -22.347 -26.017 1.00 85.75 93 THR A C 1
ATOM 699 O O . THR A 1 93 ? 16.273 -22.028 -25.784 1.00 85.75 93 THR A O 1
ATOM 702 N N . SER A 1 94 ? 14.083 -21.570 -25.673 1.00 85.75 94 SER A N 1
ATOM 703 C CA . SER A 1 94 ? 14.194 -20.364 -24.855 1.00 85.75 94 SER A CA 1
ATOM 704 C C . SER A 1 94 ? 13.327 -20.489 -23.610 1.00 85.75 94 SER A C 1
ATOM 706 O O . SER A 1 94 ? 12.233 -21.050 -23.675 1.00 85.75 94 SER A O 1
ATOM 708 N N . MET A 1 95 ? 13.760 -19.895 -22.506 1.00 89.56 95 MET A N 1
ATOM 709 C CA . MET A 1 95 ? 12.969 -19.794 -21.280 1.00 89.56 95 MET A CA 1
ATOM 710 C C . MET A 1 95 ? 12.705 -18.329 -20.927 1.00 89.56 95 MET A C 1
ATOM 712 O O . MET A 1 95 ? 13.510 -17.455 -21.251 1.00 89.56 95 MET A O 1
ATOM 716 N N . LYS A 1 96 ? 11.580 -18.067 -20.254 1.00 91.06 96 LYS A N 1
ATOM 717 C CA . LYS A 1 96 ? 11.228 -16.740 -19.742 1.00 91.06 96 LYS A CA 1
ATOM 718 C C . LYS A 1 96 ? 11.445 -16.686 -18.240 1.00 91.06 96 LYS A C 1
ATOM 720 O O . LYS A 1 96 ? 11.014 -17.589 -17.526 1.00 91.06 96 LYS A O 1
ATOM 725 N N . VAL A 1 97 ? 12.073 -15.616 -17.781 1.00 90.81 97 VAL A N 1
ATOM 726 C CA . VAL A 1 97 ? 12.214 -15.297 -16.360 1.00 90.81 97 VAL A CA 1
ATOM 727 C C . VAL A 1 97 ? 11.634 -13.919 -16.094 1.00 90.81 97 VAL A C 1
ATOM 729 O O . VAL A 1 97 ? 11.641 -13.059 -16.977 1.00 90.81 97 VAL A O 1
ATOM 732 N N . PHE A 1 98 ? 11.130 -13.724 -14.879 1.00 92.50 98 PHE A N 1
ATOM 733 C CA . PHE A 1 98 ? 10.418 -12.513 -14.496 1.00 92.50 98 PHE A CA 1
ATOM 734 C C . PHE A 1 98 ? 10.963 -11.962 -13.182 1.00 92.50 98 PHE A C 1
ATOM 736 O O . PHE A 1 98 ? 11.294 -12.727 -12.280 1.00 92.50 98 PHE A O 1
ATOM 743 N N . SER A 1 99 ? 11.017 -10.640 -13.072 1.00 94.75 99 SER A N 1
ATOM 744 C CA . SER A 1 99 ? 11.238 -9.917 -11.816 1.00 94.75 99 SER A CA 1
ATOM 745 C C . SER A 1 99 ? 10.315 -8.707 -11.785 1.00 94.75 99 SER A C 1
ATOM 747 O O . SER A 1 99 ? 9.875 -8.229 -12.833 1.00 94.75 99 SER A O 1
ATOM 749 N N . TYR A 1 100 ? 10.036 -8.195 -10.591 1.00 95.69 100 TYR A N 1
ATOM 750 C CA . TYR A 1 100 ? 9.285 -6.959 -10.418 1.00 95.69 100 TYR A CA 1
ATOM 751 C C . TYR A 1 100 ? 9.985 -6.006 -9.446 1.00 95.69 100 TYR A C 1
ATOM 753 O O . TYR A 1 100 ? 10.846 -6.427 -8.673 1.00 95.69 100 TYR A O 1
ATOM 761 N N . GLN A 1 101 ? 9.635 -4.725 -9.530 1.00 95.88 101 GLN A N 1
ATOM 762 C CA . GLN A 1 101 ? 10.070 -3.665 -8.627 1.00 95.88 101 GLN A CA 1
ATOM 763 C C . GLN A 1 101 ? 8.929 -2.666 -8.444 1.00 95.88 101 GLN A C 1
ATOM 765 O O . GLN A 1 101 ? 8.361 -2.184 -9.422 1.00 95.88 101 GLN A O 1
ATOM 770 N N . GLU A 1 102 ? 8.617 -2.348 -7.194 1.00 96.56 102 GLU A N 1
ATOM 771 C CA . GLU A 1 102 ? 7.637 -1.322 -6.835 1.00 96.56 102 GLU A CA 1
ATOM 772 C C . GLU A 1 102 ? 8.283 0.066 -6.860 1.00 96.56 102 GLU A C 1
ATOM 774 O O . GLU A 1 102 ? 9.435 0.227 -6.445 1.00 96.56 102 GLU A O 1
ATOM 779 N N . ILE A 1 103 ? 7.550 1.053 -7.372 1.00 96.50 103 ILE A N 1
ATOM 780 C CA . ILE A 1 103 ? 7.971 2.445 -7.520 1.00 96.50 103 ILE A CA 1
ATOM 781 C C . ILE A 1 103 ? 6.825 3.350 -7.059 1.00 96.50 103 ILE A C 1
ATOM 783 O O . ILE A 1 103 ? 5.726 3.268 -7.605 1.00 96.50 103 ILE A O 1
ATOM 787 N N . ASP A 1 104 ? 7.100 4.261 -6.127 1.00 96.69 104 ASP A N 1
ATOM 788 C CA . ASP A 1 104 ? 6.126 5.261 -5.682 1.00 96.69 104 ASP A CA 1
ATOM 789 C C . ASP A 1 104 ? 6.428 6.631 -6.284 1.00 96.69 104 ASP A C 1
ATOM 791 O O . ASP A 1 104 ? 7.474 7.240 -6.042 1.00 96.69 104 ASP A O 1
ATOM 795 N N . ILE A 1 105 ? 5.482 7.153 -7.054 1.00 97.25 105 ILE A N 1
ATOM 796 C CA . ILE A 1 105 ? 5.565 8.493 -7.619 1.00 97.25 105 ILE A CA 1
ATOM 797 C C . ILE A 1 105 ? 4.622 9.400 -6.850 1.00 97.25 105 ILE A C 1
ATOM 799 O O . ILE A 1 105 ? 3.410 9.222 -6.856 1.00 97.25 105 ILE A O 1
ATOM 803 N N . LEU A 1 106 ? 5.197 10.382 -6.177 1.00 96.12 106 LEU A N 1
ATOM 804 C CA . LEU A 1 106 ? 4.516 11.283 -5.263 1.00 96.12 106 LEU A CA 1
ATOM 805 C C . LEU A 1 106 ? 3.968 12.522 -6.000 1.00 96.12 106 LEU A C 1
ATOM 807 O O . LEU A 1 106 ? 4.517 12.912 -7.038 1.00 96.12 106 LEU A O 1
ATOM 811 N N . PRO A 1 107 ? 2.950 13.205 -5.444 1.00 95.62 107 PRO A N 1
ATOM 812 C CA . PRO A 1 107 ? 2.259 12.885 -4.191 1.00 95.62 107 PRO A CA 1
ATOM 813 C C . PRO A 1 107 ? 1.144 11.832 -4.320 1.00 95.62 107 PRO A C 1
ATOM 815 O O . PRO A 1 107 ? 0.298 11.933 -5.203 1.00 95.62 107 PRO A O 1
ATOM 818 N N . ILE A 1 108 ? 1.084 10.888 -3.376 1.00 92.38 108 ILE A N 1
ATOM 819 C CA . ILE A 1 108 ? -0.029 9.938 -3.209 1.00 92.38 108 ILE A CA 1
ATOM 820 C C . ILE A 1 108 ? -0.445 9.881 -1.740 1.00 92.38 108 ILE A C 1
ATOM 822 O O . ILE A 1 108 ? 0.410 9.882 -0.857 1.00 92.38 108 ILE A O 1
ATOM 826 N N . LEU A 1 109 ? -1.750 9.860 -1.482 1.00 94.06 109 LEU A N 1
ATOM 827 C CA . LEU A 1 109 ? -2.327 9.739 -0.147 1.00 94.06 109 LEU A CA 1
ATOM 828 C C . LEU A 1 109 ? -3.638 8.961 -0.238 1.00 94.06 109 LEU A C 1
ATOM 830 O O . LEU A 1 109 ? -4.509 9.331 -1.019 1.00 94.06 109 LEU A O 1
ATOM 834 N N . ASP A 1 110 ? -3.755 7.921 0.575 1.00 91.31 110 ASP A N 1
ATOM 835 C CA . ASP A 1 110 ? -4.986 7.168 0.818 1.00 91.31 110 ASP A CA 1
ATOM 836 C C . ASP A 1 110 ? -4.900 6.620 2.245 1.00 91.31 110 ASP A C 1
ATOM 838 O O . ASP A 1 110 ? -3.911 5.981 2.587 1.00 91.31 110 ASP A O 1
ATOM 842 N N . LEU A 1 111 ? -5.862 6.905 3.116 1.00 87.81 111 LEU A N 1
ATOM 843 C CA . LEU A 1 111 ? -5.932 6.350 4.474 1.00 87.81 111 LEU A CA 1
ATOM 844 C C . LEU A 1 111 ? -6.697 5.021 4.532 1.00 87.81 111 LEU A C 1
ATOM 846 O O . LEU A 1 111 ? -6.858 4.434 5.613 1.00 87.81 111 LEU A O 1
ATOM 850 N N . GLY A 1 112 ? -7.183 4.559 3.382 1.00 80.75 112 GLY A N 1
ATOM 851 C CA . GLY A 1 112 ? -8.032 3.397 3.252 1.00 80.75 112 GLY A CA 1
ATOM 852 C C . GLY A 1 112 ? -9.409 3.598 3.883 1.00 80.75 112 GLY A C 1
ATOM 853 O O . GLY A 1 112 ? -9.814 4.676 4.329 1.00 80.75 112 GLY A O 1
ATOM 854 N N . VAL A 1 113 ? -10.160 2.502 3.925 1.00 74.19 113 VAL A N 1
ATOM 855 C CA . VAL A 1 113 ? -11.528 2.477 4.457 1.00 74.19 113 VAL A CA 1
ATOM 856 C C . VAL A 1 113 ? -11.560 2.422 5.990 1.00 74.19 113 VAL A C 1
ATOM 858 O O . VAL A 1 113 ? -10.535 2.506 6.660 1.00 74.19 113 VAL A O 1
ATOM 861 N N . GLN A 1 114 ? -12.768 2.292 6.545 1.00 70.31 114 GLN A N 1
ATOM 862 C CA . GLN A 1 114 ? -13.050 2.291 7.980 1.00 70.31 114 GLN A CA 1
ATOM 863 C C . GLN A 1 114 ? -12.124 1.375 8.792 1.00 70.31 114 GLN A C 1
ATOM 865 O O . GLN A 1 114 ? -11.910 0.209 8.454 1.00 70.31 114 GLN A O 1
ATOM 870 N N . HIS A 1 115 ? -11.661 1.890 9.931 1.00 70.31 115 HIS A N 1
ATOM 871 C CA . HIS A 1 115 ? -10.776 1.178 10.848 1.00 70.31 115 HIS A CA 1
ATOM 872 C C . HIS A 1 115 ? -11.552 0.708 12.088 1.00 70.31 115 HIS A C 1
ATOM 874 O O . HIS A 1 115 ? -12.155 1.535 12.781 1.00 70.31 115 HIS A O 1
ATOM 880 N N . PRO A 1 116 ? -11.565 -0.599 12.407 1.00 68.25 116 PRO A N 1
ATOM 881 C CA . PRO A 1 116 ? -12.282 -1.101 13.569 1.00 68.25 116 PRO A CA 1
ATOM 882 C C . PRO A 1 116 ? -11.526 -0.806 14.869 1.00 68.25 116 PRO A C 1
ATOM 884 O O . PRO A 1 116 ? -10.366 -1.186 15.028 1.00 68.25 116 PRO A O 1
ATOM 887 N N . LEU A 1 117 ? -12.211 -0.185 15.827 1.00 69.81 117 LEU A N 1
ATOM 888 C CA . LEU A 1 117 ? -11.738 -0.021 17.200 1.00 69.81 117 LEU A CA 1
ATOM 889 C C . LEU A 1 117 ? -12.323 -1.133 18.085 1.00 69.81 117 LEU A C 1
ATOM 891 O O . LEU A 1 117 ? -13.540 -1.335 18.097 1.00 69.81 117 LEU A O 1
ATOM 895 N N . CYS A 1 118 ? -11.460 -1.825 18.837 1.00 65.44 118 CYS A N 1
ATOM 896 C CA . CYS A 1 118 ? -11.838 -2.868 19.801 1.00 65.44 118 CYS A CA 1
ATOM 897 C C . CYS A 1 118 ? -11.260 -2.546 21.192 1.00 65.44 118 CYS A C 1
ATOM 899 O O . CYS A 1 118 ? -10.293 -1.795 21.299 1.00 65.44 118 CYS A O 1
ATOM 901 N N . ARG A 1 119 ? -11.798 -3.150 22.266 1.00 64.75 119 ARG A N 1
ATOM 902 C CA . ARG A 1 119 ? -11.441 -2.829 23.671 1.00 64.75 119 ARG A CA 1
ATOM 903 C C . ARG A 1 119 ? -9.928 -2.808 23.961 1.00 64.75 119 ARG A C 1
ATOM 905 O O . ARG A 1 119 ? -9.483 -1.977 24.742 1.00 64.75 119 ARG A O 1
ATOM 912 N N . ASN A 1 120 ? -9.150 -3.682 23.317 1.00 66.81 120 ASN A N 1
ATOM 913 C CA . ASN A 1 120 ? -7.693 -3.792 23.491 1.00 66.81 120 ASN A CA 1
ATOM 914 C C . ASN A 1 120 ? -6.893 -3.498 22.207 1.00 66.81 120 ASN A C 1
ATOM 916 O O . ASN A 1 120 ? -5.708 -3.819 22.131 1.00 66.81 120 ASN A O 1
ATOM 920 N N . TYR A 1 121 ? -7.525 -2.921 21.183 1.00 72.81 121 TYR A N 1
ATOM 921 C CA . TYR A 1 121 ? -6.882 -2.645 19.901 1.00 72.81 121 TYR A CA 1
ATOM 922 C C . TYR A 1 121 ? -7.257 -1.255 19.397 1.00 72.81 121 TYR A C 1
ATOM 924 O O . TYR A 1 121 ? -8.403 -1.006 19.021 1.00 72.81 121 TYR A O 1
ATOM 932 N N . CYS A 1 122 ? -6.256 -0.377 19.357 1.00 83.44 122 CYS A N 1
ATOM 933 C CA . CYS A 1 122 ? -6.333 0.885 18.636 1.00 83.44 122 CYS A CA 1
ATOM 934 C C . CYS A 1 122 ? -5.738 0.686 17.239 1.00 83.44 122 CYS A C 1
ATOM 936 O O . CYS A 1 122 ? -4.550 0.334 17.167 1.00 83.44 122 CYS A O 1
ATOM 938 N N . PRO A 1 123 ? -6.500 0.914 16.157 1.00 84.44 123 PRO A N 1
ATOM 939 C CA . PRO A 1 123 ? -5.948 0.879 14.813 1.00 84.44 123 PRO A CA 1
ATOM 940 C C . PRO A 1 123 ? -4.806 1.886 14.653 1.00 84.44 123 PRO A C 1
ATOM 942 O O . PRO A 1 123 ? -4.808 2.973 15.240 1.00 84.44 123 PRO A O 1
ATOM 945 N N . ILE A 1 124 ? -3.818 1.492 13.853 1.00 89.19 124 ILE A N 1
ATOM 946 C CA . ILE A 1 124 ? -2.763 2.377 13.369 1.00 89.19 124 ILE A CA 1
ATOM 947 C C . ILE A 1 124 ? -3.169 2.788 11.960 1.00 89.19 124 ILE A C 1
ATOM 949 O O . ILE A 1 124 ? -3.220 1.951 11.063 1.00 89.19 124 ILE A O 1
ATOM 953 N N . ILE A 1 125 ? -3.483 4.065 11.794 1.00 90.94 125 ILE A N 1
ATOM 954 C CA . ILE A 1 125 ? -3.838 4.668 10.516 1.00 90.94 125 ILE A CA 1
ATOM 955 C C . ILE A 1 125 ? -2.545 5.154 9.861 1.00 90.94 125 ILE A C 1
ATOM 957 O O . ILE A 1 125 ? -1.722 5.797 10.512 1.00 90.94 125 ILE A O 1
ATOM 961 N N . SER A 1 126 ? -2.364 4.858 8.581 1.00 92.12 126 SER A N 1
ATOM 962 C CA . SER A 1 126 ? -1.198 5.254 7.789 1.00 92.12 126 SER A CA 1
ATOM 963 C C . SER A 1 126 ? -1.605 5.487 6.338 1.00 92.12 126 SER A C 1
ATOM 965 O O . SER A 1 126 ? -2.689 5.076 5.935 1.00 92.12 126 SER A O 1
ATOM 967 N N . ASN A 1 127 ? -0.723 6.092 5.544 1.00 91.81 127 ASN A N 1
ATOM 968 C CA . ASN A 1 127 ? -0.908 6.198 4.100 1.00 91.81 127 ASN A CA 1
ATOM 969 C C . ASN A 1 127 ? -0.772 4.815 3.430 1.00 91.81 127 ASN A C 1
ATOM 971 O O . ASN A 1 127 ? 0.323 4.262 3.352 1.00 91.81 127 ASN A O 1
ATOM 975 N N . THR A 1 128 ? -1.883 4.247 2.970 1.00 89.44 128 THR A N 1
ATOM 976 C CA . THR A 1 128 ? -1.975 2.947 2.297 1.00 89.44 128 THR A CA 1
ATOM 977 C C . THR A 1 128 ? -1.693 3.018 0.800 1.00 89.44 128 THR A C 1
ATOM 979 O O . THR A 1 128 ? -1.594 1.971 0.167 1.00 89.44 128 THR A O 1
ATOM 982 N N . ALA A 1 129 ? -1.553 4.216 0.221 1.00 88.56 129 ALA A N 1
ATOM 983 C CA . ALA A 1 129 ? -1.204 4.365 -1.192 1.00 88.56 129 ALA A CA 1
ATOM 984 C C . ALA A 1 129 ? 0.268 4.026 -1.490 1.00 88.56 129 ALA A C 1
ATOM 986 O O . ALA A 1 129 ? 0.613 3.819 -2.650 1.00 88.56 129 ALA A O 1
ATOM 987 N N . MET A 1 130 ? 1.135 4.000 -0.471 1.00 88.50 130 MET A N 1
ATOM 988 C CA . MET A 1 130 ? 2.575 3.764 -0.619 1.00 88.50 130 MET A CA 1
ATOM 989 C C . MET A 1 130 ? 2.949 2.285 -0.489 1.00 88.50 130 MET A C 1
ATOM 991 O O . MET A 1 130 ? 2.343 1.537 0.283 1.00 88.50 130 MET A O 1
ATOM 995 N N . ALA A 1 131 ? 4.009 1.884 -1.192 1.00 86.94 131 ALA A N 1
ATOM 996 C CA . ALA A 1 131 ? 4.597 0.557 -1.071 1.00 86.94 131 ALA A CA 1
ATOM 997 C C . ALA A 1 131 ? 5.186 0.320 0.330 1.00 86.94 131 ALA A C 1
ATOM 999 O O . ALA A 1 131 ? 5.750 1.217 0.970 1.00 86.94 131 ALA A O 1
ATOM 1000 N N . GLN A 1 132 ? 5.122 -0.923 0.808 1.00 84.38 132 GLN A N 1
ATOM 1001 C CA . GLN A 1 132 ? 5.668 -1.263 2.118 1.00 84.38 132 GLN A CA 1
ATOM 1002 C C . GLN A 1 132 ? 7.194 -1.077 2.150 1.00 84.38 132 GLN A C 1
ATOM 1004 O O . GLN A 1 132 ? 7.928 -1.627 1.334 1.00 84.38 132 GLN A O 1
ATOM 1009 N N . GLY A 1 133 ? 7.691 -0.356 3.158 1.00 82.62 133 GLY A N 1
ATOM 1010 C CA . GLY A 1 133 ?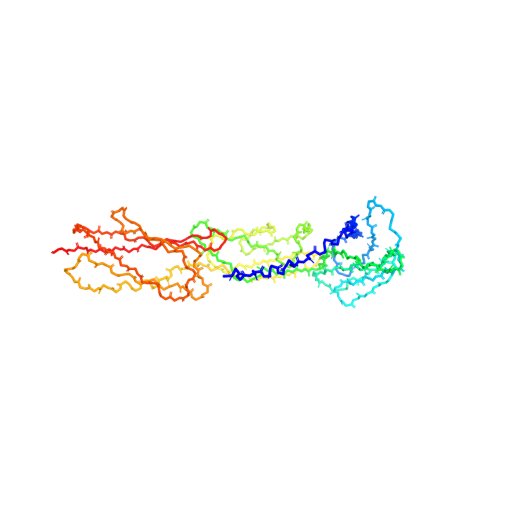 9.128 -0.166 3.377 1.00 82.62 133 GLY A CA 1
ATOM 1011 C C . GLY A 1 133 ? 9.760 0.959 2.555 1.00 82.62 133 GLY A C 1
ATOM 1012 O O . GLY A 1 133 ? 10.951 1.222 2.722 1.00 82.62 133 GLY A O 1
ATOM 1013 N N . HIS A 1 134 ? 8.989 1.661 1.721 1.00 86.06 134 HIS A N 1
ATOM 1014 C CA . HIS A 1 134 ? 9.442 2.913 1.129 1.00 86.06 134 HIS A CA 1
ATOM 1015 C C . HIS A 1 134 ? 9.539 4.017 2.190 1.00 86.06 134 HIS A C 1
ATOM 1017 O O . HIS A 1 134 ? 8.687 4.151 3.068 1.00 86.06 134 HIS A O 1
ATOM 10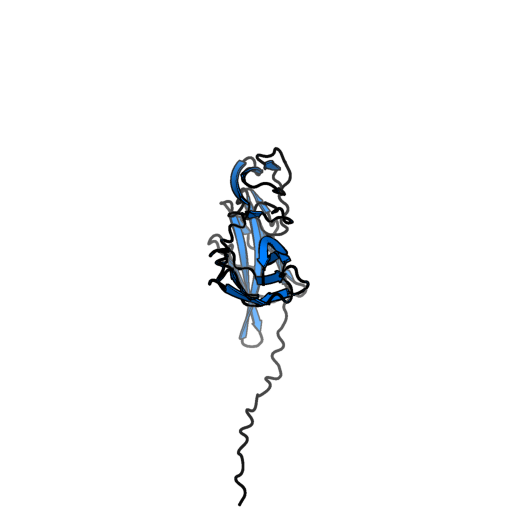23 N N . HIS A 1 135 ? 10.622 4.795 2.130 1.00 83.19 135 HIS A N 1
ATOM 1024 C CA . HIS A 1 135 ? 10.835 5.918 3.035 1.00 83.19 135 HIS A CA 1
ATOM 1025 C C . HIS A 1 135 ? 10.044 7.125 2.544 1.00 83.19 135 HIS A C 1
ATOM 1027 O O . HIS A 1 135 ? 10.316 7.630 1.459 1.00 83.19 135 HIS A O 1
ATOM 1033 N N . ASP A 1 136 ? 9.094 7.587 3.348 1.00 85.19 136 ASP A N 1
ATOM 1034 C CA . ASP A 1 136 ? 8.278 8.750 3.029 1.00 85.19 136 ASP A CA 1
ATOM 1035 C C . ASP A 1 136 ? 9.018 10.065 3.335 1.00 85.19 136 ASP A C 1
ATOM 1037 O O . ASP A 1 136 ? 9.354 10.313 4.496 1.00 85.19 136 ASP A O 1
ATOM 1041 N N . PRO A 1 137 ? 9.277 10.915 2.323 1.00 88.00 137 PRO A N 1
ATOM 1042 C CA . PRO A 1 137 ? 9.968 12.186 2.508 1.00 88.00 137 PRO A CA 1
ATOM 1043 C C . PRO A 1 137 ? 9.040 13.345 2.918 1.00 88.00 137 PRO A C 1
ATOM 1045 O O . PRO A 1 137 ? 9.524 14.466 3.090 1.00 88.00 137 PRO A O 1
ATOM 1048 N N . GLY A 1 138 ? 7.723 13.131 2.995 1.00 91.81 138 GLY A N 1
ATOM 1049 C CA . GLY A 1 138 ? 6.747 14.161 3.348 1.00 91.81 138 GLY A CA 1
ATOM 1050 C C . GLY A 1 138 ? 6.572 14.369 4.854 1.00 91.81 138 GLY A C 1
ATOM 1051 O O . GLY A 1 138 ? 7.118 13.640 5.682 1.00 91.81 138 GLY A O 1
ATOM 1052 N N . TRP A 1 139 ? 5.776 15.376 5.217 1.00 94.56 139 TRP A N 1
ATOM 1053 C CA . TRP A 1 139 ? 5.334 15.593 6.597 1.00 94.56 139 TRP A CA 1
ATOM 1054 C C . TRP A 1 139 ? 3.814 15.509 6.716 1.00 94.56 139 TRP A C 1
ATOM 1056 O O . TRP A 1 139 ? 3.074 15.771 5.764 1.00 94.56 139 TRP A O 1
ATOM 1066 N N . TYR A 1 140 ? 3.368 15.141 7.913 1.00 96.19 140 TYR A N 1
ATOM 1067 C CA . TYR A 1 140 ? 1.973 14.884 8.242 1.00 96.19 140 TYR A CA 1
ATOM 1068 C C . TYR A 1 140 ? 1.479 15.878 9.291 1.00 96.19 140 TYR A C 1
ATOM 1070 O O . TYR A 1 140 ? 2.247 16.343 10.133 1.00 96.19 140 TYR A O 1
ATOM 1078 N N . LEU A 1 141 ? 0.188 16.190 9.248 1.00 97.19 141 LEU A N 1
ATOM 1079 C CA . LEU A 1 141 ? -0.530 16.888 10.307 1.00 97.19 141 LEU A CA 1
ATOM 1080 C C . LEU A 1 141 ? -1.940 16.310 10.421 1.00 97.19 141 LEU A C 1
ATOM 1082 O O . LEU A 1 141 ? -2.803 16.557 9.576 1.00 97.19 141 LEU A O 1
ATOM 1086 N N . TRP A 1 142 ? -2.166 15.527 11.466 1.00 96.88 142 TRP A N 1
ATOM 1087 C CA . TRP A 1 142 ? -3.451 14.910 11.772 1.00 96.88 142 TRP A CA 1
ATOM 1088 C C . TRP A 1 142 ? -4.420 15.917 12.400 1.00 96.88 142 TRP A C 1
ATOM 1090 O O . TRP A 1 142 ? -4.003 16.887 13.031 1.00 96.88 142 TRP A O 1
ATOM 1100 N N . SER A 1 143 ? -5.727 15.657 12.308 1.00 96.06 143 SER A N 1
ATOM 1101 C CA . SER A 1 143 ? -6.771 16.451 12.982 1.00 96.06 143 SER A CA 1
ATOM 1102 C C . SER A 1 143 ? -6.609 16.514 14.504 1.00 96.06 143 SER A C 1
ATOM 1104 O O . SER A 1 143 ? -7.143 17.413 15.148 1.00 96.06 143 SER A O 1
ATOM 1106 N N . THR A 1 144 ? -5.858 15.576 15.082 1.00 94.81 144 THR A N 1
ATOM 1107 C CA . THR A 1 144 ? -5.472 15.537 16.498 1.00 94.81 144 THR A CA 1
ATOM 1108 C C . THR A 1 144 ? -4.300 16.464 16.843 1.00 94.81 144 THR A C 1
ATOM 1110 O O . THR A 1 144 ? -4.019 16.659 18.023 1.00 94.81 144 THR A O 1
ATOM 1113 N N . GLY A 1 145 ? -3.603 17.010 15.842 1.00 95.56 145 GLY A N 1
ATOM 1114 C CA . GLY A 1 145 ? -2.351 17.759 15.985 1.00 95.56 145 GLY A CA 1
ATOM 1115 C C . GLY A 1 145 ? -1.078 16.903 15.939 1.00 95.56 145 GLY A C 1
ATOM 1116 O O . GLY A 1 145 ? 0.014 17.458 16.025 1.00 95.56 145 GLY A O 1
ATOM 1117 N N . ASP A 1 146 ? -1.193 15.577 15.799 1.00 96.44 146 ASP A N 1
ATOM 1118 C CA . ASP A 1 146 ? -0.043 14.677 15.614 1.00 96.44 146 ASP A CA 1
ATOM 1119 C C . ASP A 1 146 ? 0.652 14.950 14.263 1.00 96.44 146 ASP A C 1
ATOM 1121 O O . ASP A 1 146 ? -0.008 15.311 13.287 1.00 96.44 146 ASP A O 1
ATOM 1125 N N . THR A 1 147 ? 1.972 14.777 14.193 1.00 96.38 147 THR A N 1
ATOM 1126 C CA . THR A 1 147 ? 2.793 15.022 12.992 1.00 96.38 147 THR A CA 1
ATOM 1127 C C . THR A 1 147 ? 3.563 13.799 12.494 1.00 96.38 147 THR A C 1
ATOM 1129 O O . THR A 1 147 ? 4.355 13.886 11.553 1.00 96.38 147 THR A O 1
ATOM 1132 N N . THR A 1 148 ? 3.350 12.643 13.117 1.00 94.81 148 THR A N 1
ATOM 1133 C CA . THR A 1 148 ? 3.958 11.377 12.707 1.00 94.81 148 THR A CA 1
ATOM 1134 C C . THR A 1 148 ? 3.288 10.811 11.450 1.00 94.81 148 THR A C 1
ATOM 1136 O O . THR A 1 148 ? 2.131 11.110 11.147 1.00 94.81 148 THR A O 1
ATOM 1139 N N . SER A 1 149 ? 3.999 9.952 10.713 1.00 91.50 149 SER A N 1
ATOM 1140 C CA . SER A 1 149 ? 3.475 9.292 9.503 1.00 91.50 149 SER A CA 1
ATOM 1141 C C . SER A 1 149 ? 2.386 8.250 9.776 1.00 91.50 149 SER A C 1
ATOM 1143 O O . SER A 1 149 ? 1.758 7.747 8.845 1.00 91.50 149 SER A O 1
ATOM 1145 N N . THR A 1 150 ? 2.141 7.923 11.046 1.00 93.00 150 THR A N 1
ATOM 1146 C CA . THR A 1 150 ? 1.109 6.972 11.459 1.00 93.00 150 THR A CA 1
ATOM 1147 C C . THR A 1 150 ? 0.378 7.475 12.692 1.00 93.00 150 THR A C 1
ATOM 1149 O O . THR A 1 150 ? 1.026 7.802 13.679 1.00 93.00 150 THR A O 1
ATOM 1152 N N . LEU A 1 151 ? -0.950 7.423 12.705 1.00 94.44 151 LEU A N 1
ATOM 1153 C CA . LEU A 1 151 ? -1.744 7.787 13.875 1.00 94.44 151 LEU A CA 1
ATOM 1154 C C . LEU A 1 151 ? -2.298 6.546 14.571 1.00 94.44 151 LEU A C 1
ATOM 1156 O O . LEU A 1 151 ? -3.052 5.773 13.984 1.00 94.44 151 LEU A O 1
ATOM 1160 N N . ARG A 1 152 ? -1.998 6.382 15.862 1.00 92.62 152 ARG A N 1
ATOM 1161 C CA . ARG A 1 152 ? -2.698 5.410 16.712 1.00 92.62 152 ARG A CA 1
ATOM 1162 C C . ARG A 1 152 ? -4.019 6.016 17.187 1.00 92.62 152 ARG A C 1
ATOM 1164 O O . ARG A 1 152 ? -4.026 6.861 18.080 1.00 92.62 152 ARG A O 1
ATOM 1171 N N . ALA A 1 153 ? -5.136 5.558 16.634 1.00 90.12 153 ALA A N 1
ATOM 1172 C CA . ALA A 1 153 ? -6.456 6.087 16.960 1.00 90.12 153 ALA A CA 1
ATOM 1173 C C . ALA A 1 153 ? -7.183 5.198 17.981 1.00 90.12 153 ALA A C 1
ATOM 1175 O O . ALA A 1 153 ? -7.568 4.075 17.676 1.00 90.12 153 ALA A O 1
ATOM 1176 N N . CYS A 1 154 ? -7.365 5.696 19.207 1.00 87.25 154 CYS A N 1
ATOM 1177 C CA . CYS A 1 154 ? -8.005 4.955 20.306 1.00 87.25 154 CYS A CA 1
ATOM 1178 C C . CYS A 1 154 ? -9.430 5.431 20.639 1.00 87.25 154 CYS A C 1
ATOM 1180 O O . CYS A 1 154 ? -10.011 4.975 21.622 1.00 87.25 154 CYS A O 1
ATOM 1182 N N . ALA A 1 155 ? -9.986 6.355 19.856 1.00 86.81 155 ALA A N 1
ATOM 1183 C CA . ALA A 1 155 ? -11.344 6.849 20.028 1.00 86.81 155 ALA A CA 1
ATOM 1184 C C . ALA A 1 155 ? -12.123 6.688 18.715 1.00 86.81 155 ALA A C 1
ATOM 1186 O O . ALA A 1 155 ? -11.536 6.822 17.641 1.00 86.81 155 ALA A O 1
ATOM 1187 N N . PRO A 1 156 ? -13.431 6.390 18.772 1.00 84.38 156 PRO A N 1
ATOM 1188 C CA . PRO A 1 156 ? -14.258 6.441 17.582 1.00 84.38 156 PRO A CA 1
ATOM 1189 C C . PRO A 1 156 ? -14.384 7.881 17.087 1.00 84.38 156 PRO A C 1
ATOM 1191 O O . PRO A 1 156 ? -14.487 8.814 17.885 1.00 84.38 156 PRO A O 1
ATOM 1194 N N . GLY A 1 157 ? -14.417 8.061 15.774 1.00 86.50 157 GLY A N 1
ATOM 1195 C CA . GLY A 1 157 ? -14.570 9.369 15.156 1.00 86.50 157 GLY A CA 1
ATOM 1196 C C . GLY A 1 157 ? -13.984 9.438 13.755 1.00 86.50 157 GLY A C 1
ATOM 1197 O O . GLY A 1 157 ? -13.427 8.472 13.233 1.00 86.50 157 GLY A O 1
ATOM 1198 N N . THR A 1 158 ? -14.115 10.613 13.150 1.00 90.38 158 THR A N 1
ATOM 1199 C CA . THR A 1 158 ? -13.500 10.920 11.860 1.00 90.38 158 THR A CA 1
ATOM 1200 C C . THR A 1 158 ? -12.120 11.517 12.091 1.00 90.38 158 THR A C 1
ATOM 1202 O O . THR A 1 158 ? -11.973 12.514 12.800 1.00 90.38 158 THR A O 1
ATOM 1205 N N . TYR A 1 159 ? -11.115 10.920 11.464 1.00 92.62 159 TYR A N 1
ATOM 1206 C CA . TYR A 1 159 ? -9.739 11.389 11.476 1.00 92.62 159 TYR A CA 1
ATOM 1207 C C . TYR A 1 159 ? -9.393 11.915 10.093 1.00 92.62 159 TYR A C 1
ATOM 1209 O O . TYR A 1 159 ? -9.650 11.250 9.093 1.00 92.62 159 TYR A O 1
ATOM 1217 N N . SER A 1 160 ? -8.815 13.111 10.038 1.00 94.38 160 SER A N 1
ATOM 1218 C CA . SER A 1 160 ? -8.292 13.680 8.801 1.00 94.38 160 SER A CA 1
ATOM 1219 C C . SER A 1 160 ? -6.793 13.867 8.918 1.00 94.38 160 SER A C 1
ATOM 1221 O O . SER A 1 160 ? -6.283 14.129 10.010 1.00 94.38 160 SER A O 1
ATOM 1223 N N . VAL A 1 161 ? -6.094 13.794 7.795 1.00 96.62 161 VAL A N 1
ATOM 1224 C CA . VAL A 1 161 ? -4.673 14.119 7.730 1.00 96.62 161 VAL A CA 1
ATOM 1225 C C . VAL A 1 161 ? -4.420 15.135 6.636 1.00 96.62 161 VAL A C 1
ATOM 1227 O O . VAL A 1 161 ? -5.032 15.079 5.575 1.00 96.62 161 VAL A O 1
ATOM 1230 N N . THR A 1 162 ? -3.519 16.071 6.905 1.00 97.12 162 THR A N 1
ATOM 1231 C CA . THR A 1 162 ? -2.875 16.898 5.889 1.00 97.12 162 THR A CA 1
ATOM 1232 C C . THR A 1 162 ? -1.498 16.308 5.626 1.00 97.12 162 THR A C 1
ATOM 1234 O O . THR A 1 162 ? -0.707 16.168 6.555 1.00 97.12 162 THR A O 1
ATOM 1237 N N . TYR A 1 163 ? -1.218 15.960 4.377 1.00 96.38 163 TYR A N 1
ATOM 1238 C CA . TYR A 1 163 ? 0.066 15.434 3.928 1.00 96.38 163 TYR A CA 1
ATOM 1239 C C . TYR A 1 163 ? 0.699 16.434 2.972 1.00 96.38 163 TYR A C 1
ATOM 1241 O O . TYR A 1 163 ? 0.067 16.845 1.998 1.00 96.38 163 TYR A O 1
ATOM 1249 N N . ASN A 1 164 ? 1.938 16.836 3.236 1.00 95.88 164 ASN A N 1
ATOM 1250 C CA . ASN A 1 164 ? 2.673 17.719 2.343 1.00 95.88 164 ASN A CA 1
ATOM 1251 C C . ASN A 1 164 ? 3.959 17.049 1.880 1.00 95.88 164 ASN A C 1
ATOM 1253 O O . ASN A 1 164 ? 4.820 16.667 2.675 1.00 95.88 164 ASN A O 1
ATOM 1257 N N . VAL A 1 165 ? 4.078 16.928 0.565 1.00 95.94 165 VAL A N 1
ATOM 1258 C CA . VAL A 1 165 ? 5.236 16.342 -0.095 1.00 95.94 165 VAL A CA 1
ATOM 1259 C C . VAL A 1 165 ? 5.359 16.938 -1.486 1.00 95.94 165 VAL A C 1
ATOM 1261 O O . VAL A 1 165 ? 4.367 17.354 -2.082 1.00 95.94 165 VAL A O 1
ATOM 1264 N N . CYS A 1 166 ? 6.574 17.008 -2.028 1.00 94.62 166 CYS A N 1
ATOM 1265 C CA . CYS A 1 166 ? 6.802 17.542 -3.377 1.00 94.62 166 CYS A CA 1
ATOM 1266 C C . CYS A 1 166 ? 6.301 18.987 -3.582 1.00 94.62 166 CYS A C 1
ATOM 1268 O O . CYS A 1 166 ? 5.972 19.378 -4.700 1.00 94.62 166 CYS A O 1
ATOM 1270 N N . GLY A 1 167 ? 6.201 19.778 -2.505 1.00 92.88 167 GLY A N 1
ATOM 1271 C CA . GLY A 1 167 ? 5.612 21.122 -2.539 1.00 92.88 167 GLY A CA 1
ATOM 1272 C C . GLY A 1 167 ? 4.094 21.146 -2.762 1.00 92.88 167 GLY A C 1
ATOM 1273 O O . GLY A 1 167 ? 3.537 22.218 -2.981 1.00 92.88 167 GLY A O 1
ATOM 1274 N N . GLN A 1 168 ? 3.430 19.990 -2.714 1.00 92.69 168 GLN A N 1
ATOM 1275 C CA . GLN A 1 168 ? 1.983 19.827 -2.821 1.00 92.69 168 GLN A CA 1
ATOM 1276 C C . GLN A 1 168 ? 1.398 19.477 -1.454 1.00 92.69 168 GLN A C 1
ATOM 1278 O O . GLN A 1 168 ? 2.065 18.848 -0.634 1.00 92.69 168 GLN A O 1
ATOM 1283 N N . THR A 1 169 ? 0.143 19.858 -1.230 1.00 95.62 169 THR A N 1
ATOM 1284 C CA . THR A 1 169 ? -0.603 19.516 -0.015 1.00 95.62 169 THR A CA 1
ATOM 1285 C C . THR A 1 169 ? -1.842 18.721 -0.390 1.00 95.62 169 THR A C 1
ATOM 1287 O O . THR A 1 169 ? -2.631 19.156 -1.227 1.00 95.62 169 THR A O 1
ATOM 1290 N N . LEU A 1 170 ? -2.003 17.566 0.242 1.00 95.00 170 LEU A N 1
ATOM 1291 C CA . LEU A 1 170 ? -3.133 16.665 0.093 1.00 95.00 170 LEU A CA 1
ATOM 1292 C C . LEU A 1 170 ? -3.820 16.531 1.443 1.00 95.00 170 LEU A C 1
ATOM 1294 O O . LEU A 1 170 ? -3.201 16.701 2.497 1.00 95.00 170 LEU A O 1
ATOM 1298 N N . SER A 1 171 ? -5.099 16.192 1.404 1.00 94.94 171 SER A N 1
ATOM 1299 C CA . SER A 1 171 ? -5.836 15.819 2.597 1.00 94.94 171 SER A CA 1
ATOM 1300 C C . SER A 1 171 ? -6.694 14.608 2.312 1.00 94.94 171 SER A C 1
ATOM 1302 O O . SER A 1 171 ? -7.250 14.490 1.223 1.00 94.94 171 SER A O 1
ATOM 1304 N N . ASP A 1 172 ? -6.807 13.742 3.308 1.00 93.62 172 ASP A N 1
ATOM 1305 C CA . ASP A 1 172 ? -7.698 12.593 3.264 1.00 93.62 172 ASP A CA 1
ATOM 1306 C C . ASP A 1 172 ? -8.332 12.359 4.640 1.00 93.62 172 ASP A C 1
ATOM 1308 O O . ASP A 1 172 ? -7.837 12.841 5.667 1.00 93.62 172 ASP A O 1
ATOM 1312 N N . THR A 1 173 ? -9.467 11.667 4.651 1.00 91.25 173 THR A N 1
ATOM 1313 C CA . THR A 1 173 ? -10.283 11.403 5.834 1.00 91.25 173 THR A CA 1
ATOM 1314 C C . THR A 1 173 ? -10.644 9.934 5.919 1.00 91.25 173 THR A C 1
ATOM 1316 O O . THR A 1 173 ? -11.134 9.357 4.955 1.00 91.25 173 THR A O 1
ATOM 1319 N N . THR A 1 174 ? -10.525 9.359 7.110 1.00 87.00 174 THR A N 1
ATOM 1320 C CA . THR A 1 174 ? -11.028 8.017 7.407 1.00 87.00 174 THR A CA 1
ATOM 1321 C C . THR A 1 174 ? -11.840 8.023 8.696 1.00 87.00 174 THR A C 1
ATOM 1323 O O . THR A 1 174 ? -11.777 8.959 9.499 1.00 87.00 174 THR A O 1
ATOM 1326 N N . VAL A 1 175 ? -12.635 6.978 8.901 1.00 81.69 175 VAL A N 1
ATOM 1327 C CA . VAL A 1 175 ? -13.492 6.839 10.078 1.00 81.69 175 VAL A CA 1
ATOM 1328 C C . VAL A 1 175 ? -13.011 5.661 10.907 1.00 81.69 175 VAL A C 1
ATOM 1330 O O . VAL A 1 175 ? -12.921 4.532 10.426 1.00 81.69 175 VAL A O 1
ATOM 1333 N N . VAL A 1 176 ? -12.747 5.926 12.180 1.00 81.56 176 VAL A N 1
ATOM 1334 C CA . VAL A 1 176 ? -12.562 4.889 13.188 1.00 81.56 176 VAL A CA 1
ATOM 1335 C C . VAL A 1 176 ? -13.914 4.646 13.816 1.00 81.56 176 VAL A C 1
ATOM 1337 O O . VAL A 1 176 ? -14.474 5.510 14.492 1.00 81.56 176 VAL A O 1
ATOM 1340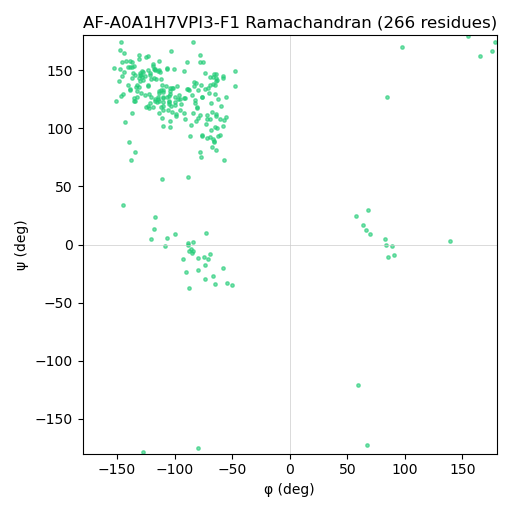 N N . ILE A 1 177 ? -14.456 3.464 13.577 1.00 74.25 177 ILE A N 1
ATOM 1341 C CA . ILE A 1 177 ? -15.721 3.063 14.171 1.00 74.25 177 ILE A CA 1
ATOM 1342 C C . ILE A 1 177 ? -15.424 2.265 15.433 1.00 74.25 177 ILE A C 1
ATOM 1344 O O . ILE A 1 177 ? -14.704 1.264 15.405 1.00 74.25 177 ILE A O 1
ATOM 1348 N N . ALA A 1 178 ? -15.995 2.698 16.558 1.00 63.97 178 ALA A N 1
ATOM 1349 C CA . ALA A 1 178 ? -16.154 1.801 17.690 1.00 63.97 178 ALA A CA 1
ATOM 1350 C C . ALA A 1 178 ? -17.008 0.656 17.174 1.00 63.97 178 ALA A C 1
ATOM 1352 O O . ALA A 1 178 ? -18.142 0.882 16.744 1.00 63.97 178 ALA A O 1
ATOM 1353 N N . ARG A 1 179 ? -16.473 -0.565 17.201 1.00 61.59 179 ARG A N 1
ATOM 1354 C CA . ARG A 1 179 ? -17.356 -1.718 17.147 1.00 61.59 179 ARG A CA 1
ATOM 1355 C C . ARG A 1 179 ? -18.126 -1.688 18.455 1.00 61.59 179 ARG A C 1
ATOM 1357 O O . ARG A 1 179 ? -17.655 -2.166 19.481 1.00 61.59 179 ARG A O 1
ATOM 1364 N N . VAL A 1 180 ? -19.276 -1.021 18.434 1.00 46.12 180 VAL A N 1
ATOM 1365 C CA . VAL A 1 180 ? -20.284 -1.243 19.453 1.00 46.12 180 VAL A CA 1
ATOM 1366 C C . VAL A 1 180 ? -20.681 -2.691 19.234 1.00 46.12 180 VAL A C 1
ATOM 1368 O O . VAL A 1 180 ? -21.209 -3.041 18.177 1.00 46.12 180 VAL A O 1
ATOM 1371 N N . SER A 1 181 ? -20.348 -3.551 20.190 1.00 48.47 181 SER A N 1
ATOM 1372 C CA . SER A 1 181 ? -21.044 -4.817 20.312 1.00 48.47 181 SER A CA 1
ATOM 1373 C C . SER A 1 181 ? -22.494 -4.509 20.654 1.00 48.47 181 SER A C 1
ATOM 1375 O O . SER A 1 181 ? -22.922 -4.517 21.803 1.00 48.47 181 SER A O 1
ATOM 1377 N N . GLU A 1 182 ? -23.259 -4.192 19.622 1.00 44.28 182 GLU A N 1
ATOM 1378 C CA . GLU A 1 182 ? -24.667 -4.516 19.589 1.00 44.28 182 GLU A CA 1
ATOM 1379 C C . GLU A 1 182 ? -24.770 -5.912 18.984 1.00 44.28 182 GLU A C 1
ATOM 1381 O O . GLU A 1 182 ? -25.428 -6.131 17.969 1.00 44.28 182 GLU A O 1
ATOM 1386 N N . THR A 1 183 ? -24.121 -6.909 19.600 1.00 43.25 183 THR A N 1
ATOM 1387 C CA . THR A 1 183 ? -24.753 -8.220 19.535 1.00 43.25 183 THR A CA 1
ATOM 1388 C C . THR A 1 183 ? -26.051 -8.065 20.308 1.00 43.25 183 THR A C 1
ATOM 1390 O O . THR A 1 183 ? -26.064 -8.077 21.542 1.00 43.25 183 THR A O 1
ATOM 1393 N N . LEU A 1 184 ? -27.143 -7.910 19.561 1.00 44.09 184 LEU A N 1
ATOM 1394 C CA . LEU A 1 184 ? -28.462 -8.381 19.949 1.00 44.09 184 LEU A CA 1
ATOM 1395 C C . LEU A 1 184 ? -28.334 -9.892 20.206 1.00 44.09 184 LEU A C 1
ATOM 1397 O O . LEU A 1 184 ? -28.759 -10.725 19.410 1.00 44.09 184 LEU A O 1
ATOM 1401 N N . ALA A 1 185 ? -27.687 -10.267 21.311 1.00 40.19 185 ALA A N 1
ATOM 1402 C CA . ALA A 1 185 ? -28.062 -11.475 22.006 1.00 40.19 185 ALA A CA 1
ATOM 1403 C C . ALA A 1 185 ? -29.466 -11.165 22.523 1.00 40.19 185 ALA A C 1
ATOM 1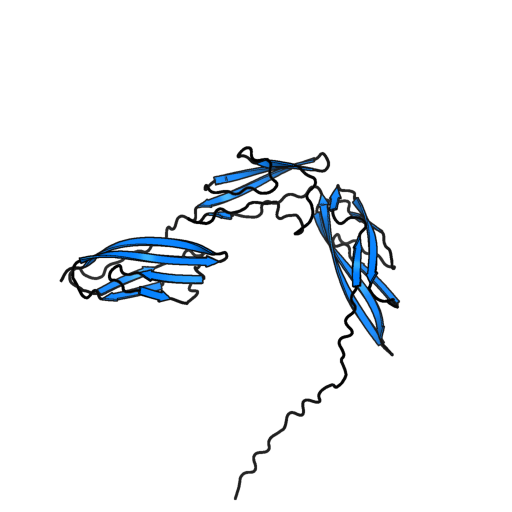405 O O . ALA A 1 185 ? -29.634 -10.563 23.585 1.00 40.19 185 ALA A O 1
ATOM 1406 N N . ASP A 1 186 ? -30.478 -11.452 21.706 1.00 40.44 186 ASP A N 1
ATOM 1407 C CA . ASP A 1 186 ? -31.836 -11.518 22.212 1.00 40.44 186 ASP A CA 1
ATOM 1408 C C . ASP A 1 186 ? -31.898 -12.793 23.049 1.00 40.44 186 ASP A C 1
ATOM 1410 O O . ASP A 1 186 ? -32.051 -13.913 22.554 1.00 40.44 186 ASP A O 1
ATOM 1414 N N . ILE A 1 187 ? -31.615 -12.618 24.336 1.00 48.97 187 ILE A N 1
ATOM 1415 C CA . ILE A 1 187 ? -31.637 -13.686 25.329 1.00 48.97 187 ILE A CA 1
ATOM 1416 C C . ILE A 1 187 ? -33.105 -13.913 25.651 1.00 48.97 187 ILE A C 1
ATOM 1418 O O . ILE A 1 187 ? -33.643 -13.378 26.623 1.00 48.97 187 ILE A O 1
ATOM 1422 N N . SER A 1 188 ? -33.758 -14.648 24.758 1.00 49.28 188 SER A N 1
ATOM 1423 C CA . SER A 1 188 ? -35.120 -15.119 24.935 1.00 49.28 188 SER A CA 1
ATOM 1424 C C . SER A 1 188 ? -35.087 -16.319 25.879 1.00 49.28 188 SER A C 1
ATOM 1426 O O . SER A 1 188 ? -34.535 -17.369 25.576 1.00 49.28 188 SER A O 1
ATOM 1428 N N . TYR A 1 189 ? -35.633 -16.132 27.079 1.00 54.25 189 TYR A N 1
ATOM 1429 C CA . TYR A 1 189 ? -35.780 -17.194 28.068 1.00 54.25 189 TYR A CA 1
ATOM 1430 C C . TYR A 1 189 ? -37.028 -18.017 27.744 1.00 54.25 189 TYR A C 1
ATOM 1432 O O . TYR A 1 189 ? -38.086 -17.456 27.447 1.00 54.25 189 TYR A O 1
ATOM 1440 N N . THR A 1 190 ? -36.945 -19.340 27.870 1.00 45.16 190 THR A N 1
ATOM 1441 C CA . THR A 1 190 ? -38.132 -20.191 27.930 1.00 45.16 190 THR A CA 1
ATOM 1442 C C . THR A 1 190 ? -38.273 -20.757 29.354 1.00 45.16 190 THR A C 1
ATOM 1444 O O . THR A 1 190 ? -37.609 -21.701 29.755 1.00 45.16 190 THR A O 1
ATOM 1447 N N . TRP A 1 191 ? -39.192 -20.142 30.112 1.00 45.94 191 TRP A N 1
ATOM 1448 C CA . TRP A 1 191 ? -39.826 -20.612 31.363 1.00 45.94 191 TRP A CA 1
ATOM 1449 C C . TRP A 1 191 ? -39.108 -20.395 32.717 1.00 45.94 191 TRP A C 1
ATOM 1451 O O . TRP A 1 191 ? -37.985 -20.810 32.966 1.00 45.94 191 TRP A O 1
ATOM 1461 N N . LEU A 1 192 ? -39.857 -19.784 33.647 1.00 44.75 192 LEU A N 1
ATOM 1462 C CA . LEU A 1 192 ? -39.468 -19.298 34.987 1.00 44.75 192 LEU A CA 1
ATOM 1463 C C . LEU A 1 192 ? -39.225 -20.386 36.060 1.00 44.75 192 LEU A C 1
ATOM 1465 O O . LEU A 1 192 ? -39.081 -20.054 37.236 1.00 44.75 192 LEU A O 1
ATOM 1469 N N . CYS A 1 193 ? -39.183 -21.667 35.682 1.00 55.16 193 CYS A N 1
ATOM 1470 C CA . CYS A 1 193 ? -39.024 -22.800 36.608 1.00 55.16 193 CYS A CA 1
ATOM 1471 C C . CYS A 1 193 ? -38.188 -23.941 35.998 1.00 55.16 193 CYS A C 1
ATOM 1473 O O . CYS A 1 193 ? -38.484 -25.113 36.221 1.00 55.16 193 CYS A O 1
ATOM 1475 N N . SER A 1 194 ? -37.199 -23.619 35.162 1.00 62.19 194 SER A N 1
ATOM 1476 C CA . SER A 1 194 ? -36.302 -24.614 34.574 1.00 62.19 194 SER A CA 1
ATOM 1477 C C . SER A 1 194 ? -34.856 -24.308 34.935 1.00 62.19 194 SER A C 1
ATOM 1479 O O . SER A 1 194 ? -34.451 -23.150 35.025 1.00 62.19 194 SER A O 1
ATOM 1481 N N . ARG A 1 195 ? -34.065 -25.367 35.120 1.00 72.81 195 ARG A N 1
ATOM 1482 C CA . ARG A 1 195 ? -32.605 -25.268 35.222 1.00 72.81 195 ARG A CA 1
ATOM 1483 C C . ARG A 1 195 ? -31.956 -24.936 33.877 1.00 72.81 195 ARG A C 1
ATOM 1485 O O . ARG A 1 195 ? -30.780 -24.596 33.857 1.00 72.81 195 ARG 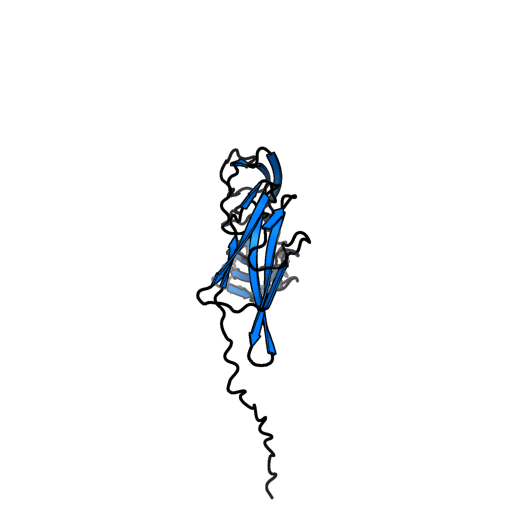A O 1
ATOM 1492 N N . GLN A 1 196 ? -32.710 -25.024 32.783 1.00 78.44 196 GLN A N 1
ATOM 1493 C CA . GLN A 1 196 ? -32.227 -24.820 31.426 1.00 78.44 196 GLN A CA 1
ATOM 1494 C C . GLN A 1 196 ? -32.300 -23.349 31.000 1.00 78.44 196 GLN A C 1
ATOM 1496 O O . GLN A 1 196 ? -33.320 -22.683 31.178 1.00 78.44 196 GLN A O 1
ATOM 1501 N N . VAL A 1 197 ? -31.215 -22.866 30.402 1.00 75.88 197 VAL A N 1
ATOM 1502 C CA . VAL A 1 197 ? -31.097 -21.552 29.776 1.00 75.88 197 VAL A CA 1
ATOM 1503 C C . VAL A 1 197 ? -30.673 -21.749 28.331 1.00 75.88 197 VAL A C 1
ATOM 1505 O O . VAL A 1 197 ? -29.584 -22.254 28.071 1.00 75.88 197 VAL A O 1
ATOM 1508 N N . ASP A 1 198 ? -31.515 -21.291 27.410 1.00 75.81 198 ASP A N 1
ATOM 1509 C CA . ASP A 1 198 ? -31.184 -21.217 25.993 1.00 75.81 198 ASP A CA 1
ATOM 1510 C C . ASP A 1 198 ? -30.734 -19.788 25.646 1.00 75.81 198 ASP A C 1
ATOM 1512 O O . ASP A 1 198 ? -31.324 -18.794 26.080 1.00 75.81 198 ASP A O 1
ATOM 1516 N N . LEU A 1 199 ? -29.668 -19.670 24.863 1.00 75.12 199 LEU A N 1
ATOM 1517 C CA . LEU A 1 199 ? -29.065 -18.418 24.434 1.00 75.12 199 LEU A CA 1
ATOM 1518 C C . LEU A 1 199 ? -28.962 -18.401 22.915 1.00 75.12 199 LEU A C 1
ATOM 1520 O O . LEU A 1 199 ? -28.379 -19.305 22.327 1.00 75.12 199 LEU A O 1
ATOM 1524 N N . THR A 1 200 ? -29.445 -17.337 22.276 1.00 71.44 200 THR A N 1
ATOM 1525 C CA . THR A 1 200 ? -29.197 -17.106 20.848 1.00 71.44 200 THR A CA 1
ATOM 1526 C C . THR A 1 200 ? -28.250 -15.926 20.657 1.00 71.44 200 THR A C 1
ATOM 1528 O O . THR A 1 200 ? -28.490 -14.830 21.159 1.00 71.44 200 THR A O 1
ATOM 1531 N N . VAL A 1 201 ? -27.168 -16.148 19.915 1.00 71.88 201 VAL A N 1
ATOM 1532 C CA . VAL A 1 201 ? -26.162 -15.147 19.553 1.00 71.88 201 VAL A CA 1
ATOM 1533 C C . VAL A 1 201 ? -26.246 -14.893 18.052 1.00 71.88 201 VAL A C 1
ATOM 1535 O O . VAL A 1 201 ? -26.022 -15.798 17.252 1.00 71.88 201 VAL A O 1
ATOM 1538 N N . MET A 1 202 ? -26.548 -13.658 17.653 1.00 67.00 202 MET A N 1
ATOM 1539 C CA . MET A 1 202 ? -26.532 -13.245 16.247 1.00 67.00 202 MET A CA 1
ATOM 1540 C C . MET A 1 202 ? -25.274 -12.412 15.957 1.00 67.00 202 MET A C 1
ATOM 1542 O O . MET A 1 202 ? -25.200 -11.264 16.402 1.00 67.00 202 MET A O 1
ATOM 1546 N N . PRO A 1 203 ? -24.267 -12.954 15.244 1.00 61.03 203 PRO A N 1
ATOM 1547 C CA . PRO A 1 203 ? -23.108 -12.168 14.832 1.00 61.03 203 PRO A CA 1
ATOM 1548 C C . PRO A 1 203 ? -23.503 -11.137 13.764 1.00 61.03 203 PRO A C 1
ATOM 1550 O O . PRO A 1 203 ? -24.341 -11.403 12.901 1.00 61.03 203 PRO A O 1
ATOM 1553 N N . ALA A 1 204 ? -22.885 -9.954 13.802 1.00 55.41 204 ALA A N 1
ATOM 1554 C CA . ALA A 1 204 ? -23.127 -8.911 12.808 1.00 55.41 204 ALA A CA 1
ATOM 1555 C C . ALA A 1 204 ? -22.677 -9.370 11.408 1.00 55.41 204 ALA A C 1
ATOM 1557 O O . ALA A 1 204 ? -21.624 -9.991 11.258 1.00 55.41 204 ALA A O 1
ATOM 1558 N N . TYR A 1 205 ? -23.454 -9.018 10.376 1.00 52.28 205 TYR A N 1
ATOM 1559 C CA . TYR A 1 205 ? -23.277 -9.504 8.997 1.00 52.28 205 TYR A CA 1
ATOM 1560 C C . TYR A 1 205 ? -21.863 -9.271 8.433 1.00 52.28 205 TYR A C 1
ATOM 1562 O O . TYR A 1 205 ? -21.345 -10.101 7.686 1.00 52.28 205 TYR A O 1
ATOM 1570 N N . GLU A 1 206 ? -21.217 -8.173 8.832 1.00 55.50 206 GLU A N 1
ATOM 1571 C CA . GLU A 1 206 ? -19.877 -7.797 8.367 1.00 55.50 206 GLU A CA 1
ATOM 1572 C C . GLU A 1 206 ? -18.735 -8.305 9.263 1.00 55.50 206 GLU A C 1
ATOM 1574 O O . GLU A 1 206 ? -17.578 -8.281 8.853 1.00 55.50 206 GLU A O 1
ATOM 1579 N N . ASN A 1 207 ? -19.034 -8.803 10.470 1.00 59.78 207 ASN A N 1
ATOM 1580 C CA . ASN A 1 207 ? -18.035 -9.152 11.482 1.00 59.78 207 ASN A CA 1
ATOM 1581 C C . ASN A 1 207 ? -18.328 -10.517 12.106 1.00 59.78 207 ASN A C 1
ATOM 1583 O O . ASN A 1 207 ? -18.832 -10.616 13.221 1.00 59.78 207 ASN A O 1
ATOM 1587 N N . VAL A 1 208 ? -17.967 -11.582 11.391 1.00 64.38 208 VAL A N 1
ATOM 1588 C CA . VAL A 1 208 ? -18.043 -12.948 11.924 1.00 64.38 208 VAL A CA 1
ATOM 1589 C C . VAL A 1 208 ? -16.798 -13.221 12.772 1.00 64.38 208 VAL A C 1
ATOM 1591 O O . VAL A 1 208 ? -15.686 -13.116 12.239 1.00 64.38 208 VAL A O 1
ATOM 1594 N N . PRO A 1 209 ? -16.930 -13.572 14.061 1.00 69.06 209 PRO A N 1
ATOM 1595 C CA . PRO A 1 209 ? -15.782 -13.990 14.854 1.00 69.06 209 PRO A CA 1
ATOM 1596 C C . PRO A 1 209 ? -15.173 -15.275 14.271 1.00 69.06 209 PRO A C 1
ATOM 1598 O O . PRO A 1 209 ? -15.886 -16.162 13.802 1.00 69.06 209 PRO A O 1
ATOM 1601 N N . TYR A 1 210 ? -13.841 -15.388 14.276 1.00 70.12 210 TYR A N 1
ATOM 1602 C CA . TYR A 1 210 ? -13.161 -16.636 13.900 1.00 70.12 210 TYR A CA 1
ATOM 1603 C C . TYR A 1 210 ? -13.166 -17.651 15.043 1.00 70.12 210 TYR A C 1
ATOM 1605 O O . TYR A 1 210 ? -13.017 -18.847 14.791 1.00 70.12 210 TYR A O 1
ATOM 1613 N N . ARG A 1 211 ? -13.328 -17.174 16.282 1.00 74.56 211 ARG A N 1
ATOM 1614 C CA . ARG A 1 211 ? -13.493 -17.995 17.477 1.00 74.56 211 ARG A CA 1
ATOM 1615 C C . ARG A 1 211 ? -14.529 -17.362 18.390 1.00 74.56 211 ARG A C 1
ATOM 1617 O O . ARG A 1 211 ? -14.507 -16.152 18.603 1.00 74.56 211 ARG A O 1
ATOM 1624 N N . LEU A 1 212 ? -15.410 -18.184 18.943 1.00 79.75 212 LEU A N 1
ATOM 1625 C CA . LEU A 1 212 ? -16.431 -17.751 19.885 1.00 79.75 212 LEU A CA 1
ATOM 1626 C C . LEU A 1 212 ? -16.551 -18.781 21.012 1.00 79.75 212 LEU A C 1
ATOM 1628 O O . LEU A 1 212 ? -16.583 -19.987 20.764 1.00 79.75 212 LEU A O 1
ATOM 1632 N N . TRP A 1 213 ? -16.601 -18.318 22.258 1.00 83.81 213 TRP A N 1
ATOM 1633 C CA . TRP A 1 213 ? -16.852 -19.179 23.414 1.00 83.81 213 TRP A CA 1
ATOM 1634 C C . TRP A 1 213 ? -17.659 -18.457 24.484 1.00 83.81 213 TRP A C 1
ATOM 1636 O O . TRP A 1 213 ? -17.693 -17.232 24.549 1.00 83.81 213 TRP A O 1
ATOM 1646 N N . LEU A 1 214 ? -18.330 -19.240 25.316 1.00 86.75 214 LEU A N 1
ATOM 1647 C CA . LEU A 1 214 ? -19.200 -18.787 26.381 1.00 86.75 214 LEU A CA 1
ATOM 1648 C C . LEU A 1 214 ? -18.654 -19.268 27.718 1.00 86.75 214 LEU A C 1
ATOM 1650 O O . LEU A 1 214 ? -18.168 -20.394 27.831 1.00 86.75 214 LEU A O 1
ATOM 1654 N N . ASN A 1 215 ? -18.787 -18.426 28.732 1.00 90.38 215 ASN A N 1
ATOM 1655 C CA . ASN A 1 215 ? -18.673 -18.788 30.136 1.00 90.38 215 ASN A CA 1
ATOM 1656 C C . ASN A 1 215 ? -20.053 -18.612 30.770 1.00 90.38 215 ASN A C 1
ATOM 1658 O O . ASN A 1 215 ? -20.617 -17.523 30.697 1.00 90.38 215 ASN A O 1
ATOM 1662 N N . TRP A 1 216 ? -20.601 -19.660 31.380 1.00 88.69 216 TRP A N 1
ATOM 1663 C CA . TRP A 1 216 ? -21.958 -19.633 31.939 1.00 88.69 216 TRP A CA 1
ATOM 1664 C C . TRP A 1 216 ? -22.027 -19.044 33.352 1.00 88.69 216 TRP A C 1
ATOM 1666 O O . TRP A 1 216 ? -23.118 -18.849 33.891 1.00 88.69 216 TRP A O 1
ATOM 1676 N N . GLY A 1 217 ? -20.878 -18.728 33.957 1.00 89.50 217 GLY A N 1
ATOM 1677 C CA . GLY A 1 217 ? -20.800 -18.139 35.295 1.00 89.50 217 GLY A CA 1
ATOM 1678 C C . GLY A 1 217 ? -20.890 -19.154 36.441 1.00 89.50 217 GLY A C 1
ATOM 1679 O O . GLY A 1 217 ? -20.901 -18.753 37.601 1.00 89.50 217 GLY A O 1
ATOM 1680 N N . ASP A 1 218 ? -20.923 -20.453 36.137 1.00 90.12 218 ASP A N 1
ATOM 1681 C CA . ASP A 1 218 ? -20.939 -21.578 37.086 1.00 90.12 218 ASP A CA 1
ATOM 1682 C C . ASP A 1 218 ? -19.691 -22.481 36.959 1.00 90.12 218 ASP A C 1
ATOM 1684 O O . ASP A 1 218 ? -19.712 -23.652 37.332 1.00 90.12 218 ASP A O 1
ATOM 1688 N N . ASN A 1 219 ? -18.591 -21.922 36.439 1.00 89.38 219 ASN A N 1
ATOM 1689 C CA . ASN A 1 219 ? -17.352 -22.614 36.052 1.00 89.38 219 ASN A CA 1
ATOM 1690 C C . ASN A 1 219 ? -17.487 -23.594 34.876 1.00 89.38 219 ASN A C 1
ATOM 1692 O O . ASN A 1 219 ? -16.552 -24.354 34.614 1.00 89.38 219 ASN A O 1
ATOM 1696 N N . THR A 1 220 ? -18.596 -23.562 34.138 1.00 91.12 220 THR A N 1
ATOM 1697 C CA . THR A 1 220 ? -18.715 -24.274 32.864 1.00 91.12 220 THR A CA 1
ATOM 1698 C C . THR A 1 220 ? -18.530 -23.325 31.681 1.00 91.12 220 THR A C 1
ATOM 1700 O O . THR A 1 220 ? -18.794 -22.119 31.753 1.00 91.12 220 THR A O 1
ATOM 1703 N N . SER A 1 221 ? -18.034 -23.867 30.572 1.00 89.69 221 SER A N 1
ATOM 1704 C CA . SER A 1 221 ? -17.836 -23.123 29.334 1.00 89.69 221 SER A CA 1
ATOM 1705 C C . SER A 1 221 ? -18.212 -23.965 28.126 1.00 89.69 221 SER A C 1
ATOM 1707 O O . SER A 1 221 ? -18.138 -25.194 28.145 1.00 89.69 221 SER A O 1
ATOM 1709 N N . GLN A 1 222 ? -18.616 -23.286 27.058 1.00 86.56 222 GLN A N 1
ATOM 1710 C CA . GLN A 1 222 ? -18.899 -23.902 25.767 1.00 86.56 222 GLN A CA 1
ATOM 1711 C C . GLN A 1 222 ? -18.142 -23.137 24.689 1.00 86.56 222 GLN A C 1
ATOM 1713 O O . GLN A 1 222 ? -18.178 -21.913 24.646 1.00 86.56 222 GLN A O 1
ATOM 1718 N N . THR A 1 223 ? -17.415 -23.839 23.824 1.00 81.31 223 THR A N 1
ATOM 1719 C CA . THR A 1 223 ? -16.682 -23.223 22.709 1.00 81.31 223 THR A CA 1
ATOM 1720 C C . THR A 1 223 ? -17.299 -23.678 21.403 1.00 81.31 223 THR A C 1
ATOM 1722 O O . THR A 1 223 ? -17.440 -24.879 21.186 1.00 81.31 223 THR A O 1
ATOM 1725 N N . LEU A 1 224 ? -17.596 -22.733 20.514 1.00 69.69 224 LEU A N 1
ATOM 1726 C CA . LEU A 1 224 ? -17.931 -23.037 19.130 1.00 69.69 224 LEU A CA 1
ATOM 1727 C C . LEU A 1 224 ? -16.748 -22.685 18.234 1.00 69.69 224 LEU A C 1
ATOM 1729 O O . LEU A 1 224 ? -16.212 -21.576 18.251 1.00 69.69 224 LEU A O 1
ATOM 1733 N N . VAL A 1 225 ? -16.355 -23.661 17.423 1.00 60.91 225 VAL A N 1
ATOM 1734 C CA . VAL A 1 225 ? -15.322 -23.512 16.396 1.00 60.91 225 VAL A CA 1
ATOM 1735 C C . VAL A 1 225 ? -15.994 -23.594 15.029 1.00 60.91 225 VAL A C 1
ATOM 1737 O O . VAL A 1 225 ? -15.669 -24.446 14.211 1.00 60.91 225 VAL A O 1
ATOM 1740 N N . GLU A 1 226 ? -16.978 -22.730 14.777 1.00 60.34 226 GLU A N 1
ATOM 1741 C CA . GLU A 1 226 ? -17.603 -22.630 13.458 1.00 60.34 226 GLU A CA 1
ATOM 1742 C C . GLU A 1 226 ? -17.722 -21.177 13.004 1.00 60.34 226 GLU A C 1
ATOM 1744 O O . GLU A 1 226 ? -18.200 -20.304 13.727 1.00 60.34 226 GLU A O 1
ATOM 1749 N N . LYS A 1 227 ? -17.304 -20.923 11.758 1.00 58.62 227 LYS A N 1
ATOM 1750 C CA . LYS A 1 227 ? -17.564 -19.662 11.060 1.00 58.62 227 LYS A CA 1
ATOM 1751 C C . LYS A 1 227 ? -19.014 -19.672 10.595 1.00 58.62 227 LYS A C 1
ATOM 1753 O O . LYS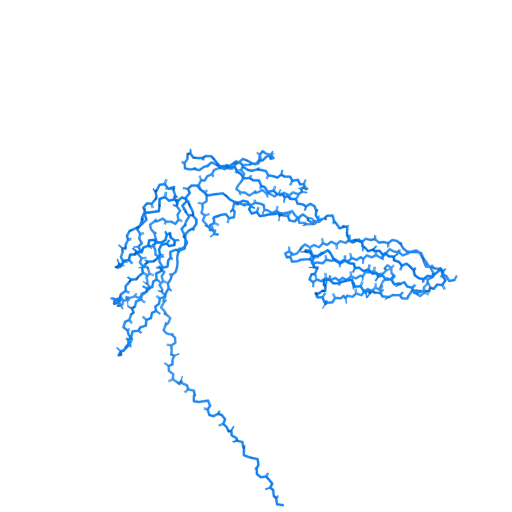 A 1 227 ? -19.292 -20.182 9.512 1.00 58.62 227 LYS A O 1
ATOM 1758 N N . ASN A 1 228 ? -19.927 -19.110 11.380 1.00 61.06 228 ASN A N 1
ATOM 1759 C CA . ASN A 1 228 ? -21.333 -19.050 10.994 1.00 61.06 228 ASN A CA 1
ATOM 1760 C C . ASN A 1 228 ? -21.850 -17.607 10.957 1.00 61.06 228 ASN A C 1
ATOM 1762 O O . ASN A 1 228 ? -21.651 -16.838 11.891 1.00 61.06 228 ASN A O 1
ATOM 1766 N N . ARG A 1 229 ? -22.499 -17.238 9.843 1.00 61.78 229 ARG A N 1
ATOM 1767 C CA . ARG A 1 229 ? -23.158 -15.927 9.639 1.00 61.78 229 ARG A CA 1
ATOM 1768 C C . ARG A 1 229 ? -24.608 -15.901 10.123 1.00 61.78 229 ARG A C 1
ATOM 1770 O O . ARG A 1 229 ? -25.297 -14.901 9.954 1.00 61.78 229 ARG A O 1
ATOM 1777 N N . HIS A 1 230 ? -25.075 -17.016 10.667 1.00 66.88 230 HIS A N 1
ATOM 1778 C CA . HIS A 1 230 ? -26.434 -17.194 11.150 1.00 66.88 230 HIS A CA 1
ATOM 1779 C C . HIS A 1 230 ? -26.479 -17.118 12.676 1.00 66.88 230 HIS A C 1
ATOM 1781 O O . HIS A 1 230 ? -25.444 -17.171 13.340 1.00 66.88 230 HIS A O 1
ATOM 1787 N N . ALA A 1 231 ? -27.692 -16.995 13.212 1.00 67.69 231 ALA A N 1
ATOM 1788 C CA . ALA A 1 231 ? -27.944 -17.098 14.639 1.00 67.69 231 ALA A CA 1
ATOM 1789 C C . ALA A 1 231 ? -27.405 -18.433 15.179 1.00 67.69 231 ALA A C 1
ATOM 1791 O O . ALA A 1 231 ? -27.717 -19.495 14.640 1.00 67.69 231 ALA A O 1
ATOM 1792 N N . LEU A 1 232 ? -26.584 -18.359 16.221 1.00 75.31 232 LEU A N 1
ATOM 1793 C CA . LEU A 1 232 ? -26.043 -19.500 16.946 1.00 75.31 232 LEU A CA 1
ATOM 1794 C C . LEU A 1 232 ? -26.861 -19.693 18.215 1.00 75.31 232 LEU A C 1
ATOM 1796 O O . LEU A 1 232 ? -27.012 -18.747 18.983 1.00 75.31 232 LEU A O 1
ATOM 1800 N N . THR A 1 233 ? -27.366 -20.899 18.441 1.00 75.25 233 THR A N 1
ATOM 1801 C CA . THR A 1 233 ? -28.128 -21.231 19.648 1.00 75.25 233 THR A CA 1
ATOM 1802 C C . THR A 1 233 ? -27.287 -22.124 20.552 1.00 75.25 233 THR A C 1
ATOM 1804 O O . THR A 1 233 ? -26.631 -23.047 20.072 1.00 75.25 233 THR A O 1
ATOM 1807 N N . PHE A 1 234 ? -27.305 -21.830 21.845 1.00 79.62 234 PHE A N 1
ATOM 1808 C CA . PHE A 1 234 ? -26.631 -22.569 22.905 1.00 79.62 234 PHE A CA 1
ATOM 1809 C C . PHE A 1 234 ? -27.641 -22.895 23.991 1.00 79.62 234 PHE A C 1
ATOM 1811 O O . PHE A 1 234 ? -28.532 -22.092 24.246 1.00 79.62 234 PHE A O 1
ATOM 1818 N N . ASP A 1 235 ? -27.456 -24.014 24.664 1.00 81.81 235 ASP A N 1
ATOM 1819 C CA . ASP A 1 235 ? -28.250 -24.426 25.811 1.00 81.81 235 ASP A CA 1
ATOM 1820 C C . ASP A 1 235 ? -27.328 -24.802 26.972 1.00 81.81 235 ASP A C 1
ATOM 1822 O O . ASP A 1 235 ? -26.219 -25.307 26.776 1.00 81.81 235 ASP A O 1
ATOM 1826 N N . HIS A 1 236 ? -27.767 -24.522 28.195 1.00 85.44 236 HIS A N 1
ATOM 1827 C CA . HIS A 1 236 ? -27.044 -24.902 29.404 1.00 85.44 236 HIS A CA 1
ATOM 1828 C C . HIS A 1 236 ? -27.989 -25.191 30.558 1.00 85.44 236 HIS A C 1
ATOM 1830 O O . HIS A 1 236 ? -28.961 -24.467 30.765 1.00 85.44 236 HIS A O 1
ATOM 1836 N N . GLU A 1 237 ? -27.679 -26.221 31.342 1.00 86.88 237 GLU A N 1
ATOM 1837 C CA . GLU A 1 237 ? -28.451 -26.597 32.524 1.00 86.88 237 GLU A CA 1
ATOM 1838 C C . GLU A 1 237 ? -27.668 -26.300 33.811 1.00 86.88 237 GLU A C 1
ATOM 1840 O O . GLU A 1 237 ? -26.637 -26.908 34.101 1.00 86.88 237 GLU A O 1
ATOM 1845 N N . TYR A 1 238 ? -28.191 -25.386 34.627 1.00 84.88 238 TYR A N 1
ATOM 1846 C CA . TYR A 1 238 ? -27.597 -24.998 35.900 1.00 84.88 238 TYR A CA 1
ATOM 1847 C C . TYR A 1 238 ? -27.963 -25.978 37.018 1.00 84.88 238 TYR A C 1
ATOM 1849 O O . TYR A 1 238 ? -29.130 -26.175 37.360 1.00 84.88 238 TYR A O 1
ATOM 1857 N N . ALA A 1 239 ? -26.949 -26.541 37.679 1.00 87.06 239 ALA A N 1
ATOM 1858 C CA . ALA A 1 239 ? -27.152 -27.497 38.770 1.00 87.06 239 ALA A CA 1
ATOM 1859 C C . ALA A 1 239 ? -27.799 -26.878 40.028 1.00 87.06 239 ALA A C 1
ATOM 1861 O O . ALA A 1 239 ? -28.452 -27.580 40.807 1.00 87.06 239 ALA A O 1
ATOM 1862 N N . VAL A 1 240 ? -27.607 -25.573 40.248 1.00 85.38 240 VAL A N 1
ATOM 1863 C CA . VAL A 1 240 ? -28.007 -24.852 41.465 1.00 85.38 240 VAL A CA 1
ATOM 1864 C C . VAL A 1 240 ? -28.792 -23.593 41.089 1.00 85.38 240 VAL A C 1
ATOM 1866 O O . VAL A 1 240 ? -28.536 -22.973 40.063 1.00 85.38 240 VAL A O 1
ATOM 1869 N N . SER A 1 241 ? -29.770 -23.215 41.915 1.00 84.25 241 SER A N 1
ATOM 1870 C CA . SER A 1 241 ? -30.457 -21.926 41.778 1.00 84.25 241 SER A CA 1
ATOM 1871 C C . SER A 1 241 ? -29.523 -20.792 42.186 1.00 84.25 241 SER A C 1
ATOM 1873 O O . SER A 1 241 ? -28.892 -20.858 43.241 1.00 84.25 241 SER A O 1
ATOM 1875 N N . GLY A 1 242 ? -29.475 -19.721 41.408 1.00 85.38 242 GLY A N 1
ATOM 1876 C CA . GLY A 1 242 ? -28.559 -18.621 41.663 1.00 85.38 242 GLY A CA 1
ATOM 1877 C C . GLY A 1 242 ? -28.660 -17.519 40.622 1.00 85.38 242 GLY A C 1
ATOM 1878 O O . GLY A 1 242 ? -29.386 -17.638 39.636 1.00 85.38 242 GLY A O 1
ATOM 1879 N N . ASP A 1 243 ? -27.925 -16.441 40.867 1.00 84.88 243 ASP A N 1
ATOM 1880 C CA . ASP A 1 243 ? -27.733 -15.367 39.901 1.00 84.88 243 ASP A CA 1
ATOM 1881 C C . ASP A 1 243 ? -26.370 -15.564 39.232 1.00 84.88 243 ASP A C 1
ATOM 1883 O O . ASP A 1 243 ? -25.334 -15.562 39.897 1.00 84.88 243 ASP A O 1
ATOM 1887 N N . TYR A 1 244 ? -26.379 -15.733 37.915 1.00 84.81 244 TYR A N 1
ATOM 1888 C CA . TYR A 1 244 ? -25.205 -16.022 37.101 1.00 84.81 244 TYR A CA 1
ATOM 1889 C C . TYR A 1 244 ? -24.916 -14.869 36.145 1.00 84.81 244 TYR A C 1
ATOM 1891 O O . TYR A 1 244 ? -25.823 -14.164 35.698 1.00 84.81 244 TYR A O 1
ATOM 1899 N N . THR A 1 245 ? -23.637 -14.663 35.829 1.00 84.62 245 THR A N 1
ATOM 1900 C CA . THR A 1 245 ? -23.212 -13.755 34.758 1.00 84.62 245 THR A CA 1
ATOM 1901 C C . THR A 1 245 ? -22.635 -14.592 33.630 1.00 84.62 245 THR A C 1
ATOM 1903 O O . THR A 1 245 ? -21.564 -15.170 33.779 1.00 84.62 245 THR A O 1
ATOM 1906 N N . ILE A 1 246 ? -23.368 -14.656 32.524 1.00 84.69 246 ILE A N 1
ATOM 1907 C CA . ILE A 1 246 ? -22.930 -15.286 31.284 1.00 84.69 246 ILE A CA 1
ATOM 1908 C C . ILE A 1 246 ? -22.017 -14.302 30.560 1.00 84.69 246 ILE A C 1
ATOM 1910 O O . ILE A 1 246 ? -22.367 -13.129 30.420 1.00 84.69 246 ILE A O 1
ATOM 1914 N N . GLU A 1 247 ? -20.875 -14.775 30.079 1.00 85.12 247 GLU A N 1
ATOM 1915 C CA . GLU A 1 247 ? -19.954 -14.011 29.243 1.00 85.12 247 GLU A CA 1
ATOM 1916 C C . GLU A 1 247 ? -19.836 -14.672 27.872 1.00 85.12 247 GLU A C 1
ATOM 1918 O O . GLU A 1 247 ? -19.478 -15.843 27.773 1.00 85.12 247 GLU A O 1
ATOM 1923 N N . VAL A 1 248 ? -20.093 -13.916 26.810 1.00 81.12 248 VAL A N 1
ATOM 1924 C CA . VAL A 1 248 ? -19.856 -14.325 25.426 1.00 81.12 248 VAL A CA 1
ATOM 1925 C C . VAL A 1 248 ? -18.577 -13.652 24.958 1.00 81.12 248 VAL A C 1
ATOM 1927 O O . VAL A 1 248 ? -18.518 -12.429 24.844 1.00 81.12 248 VAL A O 1
ATOM 1930 N N . HIS A 1 249 ? -17.557 -14.454 24.696 1.00 80.69 249 HIS A N 1
ATOM 1931 C CA . HIS A 1 249 ? -16.254 -14.024 24.216 1.00 80.69 249 HIS A CA 1
ATOM 1932 C C . HIS A 1 249 ? -16.149 -14.278 22.714 1.00 80.69 249 HIS A C 1
ATOM 1934 O O . HIS A 1 249 ? -16.508 -15.347 22.216 1.00 80.69 249 HIS A O 1
ATOM 1940 N N . MET A 1 250 ? -15.641 -13.292 21.988 1.00 77.25 250 MET A N 1
ATOM 1941 C CA . MET A 1 250 ? -15.534 -13.309 20.534 1.00 77.25 250 MET A CA 1
ATOM 1942 C C . MET A 1 250 ? -14.140 -12.857 20.131 1.00 77.25 250 MET A C 1
ATOM 1944 O O . MET A 1 250 ? -13.718 -11.774 20.521 1.00 77.25 250 MET A O 1
ATOM 1948 N N . GLU A 1 251 ? -13.443 -13.640 19.316 1.00 75.50 251 GLU A N 1
ATOM 1949 C CA . GLU A 1 251 ? -12.204 -13.221 18.668 1.00 75.50 251 GLU A CA 1
ATOM 1950 C C . GLU A 1 251 ? -12.440 -13.049 17.161 1.00 75.50 251 GLU A C 1
ATOM 1952 O O . GLU A 1 251 ? -13.014 -13.904 16.482 1.00 75.50 251 GLU A O 1
ATOM 1957 N N . TYR A 1 252 ? -11.957 -11.934 16.627 1.00 71.31 252 TYR A N 1
ATOM 1958 C CA . TYR A 1 252 ? -12.002 -11.519 15.230 1.00 71.31 252 TYR A CA 1
ATOM 1959 C C . TYR A 1 252 ? -10.593 -11.483 14.639 1.00 71.31 252 TYR A C 1
ATOM 1961 O O . TYR A 1 252 ? -9.601 -11.361 15.359 1.00 71.31 252 TYR A O 1
ATOM 1969 N N . GLN A 1 253 ? -10.495 -11.572 13.310 1.00 64.88 253 GLN A N 1
ATOM 1970 C CA . GLN A 1 253 ? -9.207 -11.474 12.620 1.00 64.88 253 GLN A CA 1
ATOM 1971 C C . GLN A 1 253 ? -8.392 -10.269 13.124 1.00 64.88 253 GLN A C 1
ATOM 1973 O O . GLN A 1 253 ? -8.953 -9.255 13.539 1.00 64.88 253 GLN A O 1
ATOM 1978 N N . ASN A 1 254 ? -7.063 -10.394 13.089 1.00 59.38 254 ASN A N 1
ATOM 1979 C CA . ASN A 1 254 ? -6.118 -9.392 13.602 1.00 59.38 254 ASN A CA 1
ATOM 1980 C C . ASN A 1 254 ? -6.133 -9.228 15.135 1.00 59.38 254 ASN A C 1
ATOM 1982 O O . ASN A 1 254 ? -5.838 -8.150 15.646 1.00 59.38 254 ASN A O 1
ATOM 1986 N N . SER A 1 255 ? -6.453 -10.298 15.873 1.00 59.81 255 SER A N 1
ATOM 1987 C CA . SER A 1 255 ? -6.403 -10.344 17.346 1.00 59.81 255 SER A CA 1
ATOM 1988 C C . SER A 1 255 ? -7.368 -9.388 18.059 1.00 59.81 255 SER A C 1
ATOM 1990 O O . SER A 1 255 ? -7.209 -9.126 19.251 1.00 59.81 255 SER A O 1
ATOM 1992 N N . CYS A 1 256 ? -8.380 -8.867 17.361 1.00 63.66 256 CYS A N 1
ATOM 1993 C CA . CYS A 1 256 ? -9.458 -8.129 18.008 1.00 63.66 256 CYS A CA 1
ATOM 1994 C C . CYS A 1 256 ? -10.309 -9.117 18.815 1.00 63.66 256 CYS A C 1
ATOM 1996 O O . CYS A 1 256 ? -10.713 -10.151 18.293 1.00 63.66 256 CYS A O 1
ATOM 1998 N N . ALA A 1 257 ? -10.579 -8.805 20.080 1.00 69.56 257 ALA A N 1
ATOM 1999 C CA . ALA A 1 257 ? -11.445 -9.603 20.936 1.00 69.56 257 ALA A CA 1
ATOM 2000 C C . ALA A 1 257 ? -12.489 -8.715 21.611 1.00 69.56 257 ALA A C 1
ATOM 2002 O O . ALA A 1 257 ? -12.218 -7.546 21.908 1.00 69.56 257 ALA A O 1
ATOM 2003 N N . ASP A 1 258 ? -13.666 -9.276 21.852 1.00 71.81 258 ASP A N 1
ATOM 2004 C CA . ASP A 1 258 ? -14.760 -8.610 22.541 1.00 71.81 258 ASP A CA 1
ATOM 2005 C C . ASP A 1 258 ? -15.466 -9.555 23.517 1.00 71.81 258 ASP A C 1
ATOM 2007 O O . ASP A 1 258 ? -15.447 -10.774 23.339 1.00 71.81 258 ASP A O 1
ATOM 2011 N N . ILE A 1 259 ? -16.062 -8.981 24.564 1.00 75.06 259 ILE A N 1
ATOM 2012 C CA . ILE A 1 259 ? -16.751 -9.709 25.631 1.00 75.06 259 ILE A CA 1
ATOM 2013 C C . ILE A 1 259 ? -18.077 -9.015 25.927 1.00 75.06 259 ILE A C 1
ATOM 2015 O O . ILE A 1 259 ? -18.109 -7.841 26.306 1.00 75.06 259 ILE A O 1
ATOM 2019 N N . VAL A 1 260 ? -19.162 -9.774 25.817 1.00 74.94 260 VAL A N 1
ATOM 2020 C CA . VAL A 1 260 ? -20.524 -9.340 26.143 1.00 74.94 260 VAL A CA 1
ATOM 2021 C C . VAL A 1 260 ? -20.991 -10.095 27.368 1.00 74.94 260 VAL A C 1
ATOM 2023 O O . VAL A 1 260 ? -20.842 -11.310 27.431 1.00 74.94 260 VAL A O 1
ATOM 2026 N N . THR A 1 261 ? -21.566 -9.394 28.342 1.00 76.06 261 THR A N 1
ATOM 2027 C CA . THR A 1 261 ? -22.044 -10.022 29.575 1.00 76.06 261 THR A CA 1
ATOM 2028 C C . THR A 1 261 ? -23.554 -9.902 29.730 1.00 76.06 261 THR A C 1
ATOM 2030 O O . THR A 1 261 ? -24.156 -8.875 29.409 1.00 76.06 261 THR A O 1
ATOM 2033 N N . ARG A 1 262 ? -24.186 -10.954 30.258 1.00 76.50 262 ARG A N 1
ATOM 2034 C CA . ARG A 1 262 ? -25.602 -10.963 30.637 1.00 76.50 262 ARG A CA 1
ATOM 2035 C C . ARG A 1 262 ? -25.781 -11.577 32.013 1.00 76.50 262 ARG A C 1
ATOM 2037 O O . ARG A 1 262 ? -25.261 -12.647 32.289 1.00 76.50 262 ARG A O 1
ATOM 2044 N N . LYS A 1 263 ? -26.598 -10.938 32.849 1.00 78.25 263 LYS A N 1
ATOM 2045 C CA . LYS A 1 263 ? -27.061 -11.528 34.107 1.00 78.25 263 LYS A CA 1
ATOM 2046 C C . LYS A 1 263 ? -28.322 -12.358 33.891 1.00 78.25 263 LYS A C 1
ATOM 2048 O O . LYS A 1 263 ? -29.261 -11.875 33.258 1.00 78.25 263 LYS A O 1
ATOM 2053 N N . VAL A 1 264 ? -28.342 -13.564 34.444 1.00 77.62 264 VAL A N 1
ATOM 2054 C CA . VAL A 1 264 ? -29.491 -14.475 34.431 1.00 77.62 264 VAL A CA 1
ATOM 2055 C C . VAL A 1 264 ? -29.745 -14.964 35.851 1.00 77.62 264 VAL A C 1
ATOM 2057 O O . VAL A 1 264 ? -28.809 -15.235 36.597 1.00 77.62 264 VAL A O 1
ATOM 2060 N N . THR A 1 265 ? -31.015 -15.072 36.221 1.00 79.06 265 THR A N 1
ATOM 2061 C CA . THR A 1 265 ? -31.448 -15.613 37.511 1.00 79.06 265 THR A CA 1
ATOM 2062 C C . THR A 1 265 ? -32.107 -16.964 37.277 1.00 79.06 265 THR A C 1
ATOM 2064 O O . THR A 1 265 ? -33.133 -17.038 36.605 1.00 79.06 265 THR A O 1
ATOM 2067 N N . VAL A 1 266 ? -31.542 -18.016 37.861 1.00 78.56 266 VAL A N 1
ATOM 2068 C CA . VAL A 1 266 ? -32.053 -19.389 37.795 1.00 78.56 266 VAL A CA 1
ATOM 2069 C C . VAL A 1 266 ? -32.729 -19.732 39.117 1.00 78.56 266 VAL A C 1
ATOM 2071 O O . VAL A 1 266 ? -32.155 -19.537 40.194 1.00 78.56 266 VAL A O 1
ATOM 2074 N N . ARG A 1 267 ? -33.958 -20.247 39.054 1.00 74.62 267 ARG A N 1
ATOM 2075 C CA . ARG A 1 267 ? -34.753 -20.659 40.220 1.00 74.62 267 ARG A CA 1
ATOM 2076 C C . ARG A 1 267 ? -35.264 -22.090 40.020 1.00 74.62 267 ARG A C 1
ATOM 2078 O O . ARG A 1 267 ? -35.475 -22.513 38.888 1.00 74.62 267 ARG A O 1
ATOM 2085 N N . GLN A 1 268 ? -35.425 -22.806 41.132 1.00 67.06 268 GLN A N 1
ATOM 2086 C CA . GLN A 1 268 ? -36.034 -24.140 41.213 1.00 67.06 268 GLN A CA 1
ATOM 2087 C C . GLN A 1 268 ? -37.486 -24.005 41.647 1.00 67.06 268 GLN A C 1
ATOM 2089 O O . GLN A 1 268 ? -37.748 -23.078 42.450 1.00 67.06 268 GLN A O 1
#

pLDDT: mean 80.08, std 18.06, range [31.2, 98.56]

Sequence (268 aa):
MKRLLLLIACSCFAISGLKAQNFDFKIKATDTIGCAPKKITFDVNSSSSLSVIDWLWEFGDGGTASGPQPTHTFNTPGHYVVRLTMVLPSGATSMKVFSYQEIDILPILDLGVQHPLCRNYCPIISNTAMAQGHHDPGWYLWSTGDTTSTLRACAPGTYSVTYNVCGQTLSDTTVVIARVSETLADISYTWLCSRQVDLTVMPAYENVPYRLWLNWGDNTSQTLVEKNRHALTFDHEYAVSGDYTIEVHMEYQNSCADIVTRKVTVRQ

Nearest PDB structures (foldseek):
  2y72-assembly2_B  TM=8.259E-01  e=2.276E-05  Hathewaya histolytica
  4tn9-assembly1_A  TM=7.827E-01  e=1.108E-05  Hathewaya histolytica
  1l0q-assembly4_D  TM=7.601E-01  e=3.262E-05  Methanosarcina mazei S-6
  4l9d-assembly2_B  TM=6.711E-01  e=4.052E-04  Vibrio cholerae M66-2
  2if7-assembly1_B  TM=3.194E-01  e=7.134E-04  Homo sapiens

Organism: NCBI:txid573321

Secondary structure (DSSP, 8-state):
---------------TT-------EEEEES-SEEESSEEEEEEEEESS----SEEEEE-SSS-EE-SSS-EEEE-S-EEEEEEEEEEEEETTEEEEEEEEEEEEEES-----S-EEEBTTB--EEE-TTSPTTPPP-SEEEETTS--SSEEE--S-EEEEEEEEETTEEEEEEEEEEE-------------TT-SEEEEEE---TT---SEEEEE-SSS-EEEE----SSPEEEEEE-SS-EEEEEEEEEEEGGGEEEEEEEEEEE--

InterPro domains:
  IPR000601 PKD domain [PF18911] (30-94)
  IPR000601 PKD domain [PS50093] (23-93)
  IPR013783 Immunoglobulin-like fold [G3DSA:2.60.40.10] (23-101)
  IPR013783 Immunoglobulin-like fold [G3DSA:2.60.40.10] (196-268)
  IPR022409 PKD/Chitinase domain [SM00089] (22-105)
  IPR035986 PKD domain superfamily [SSF49299] (27-94)
  IPR035986 PKD domain superfamily [SSF49299] (152-266)

Radius of gyration: 30.04 Å; Cα contacts (8 Å, |Δi|>4): 554; chains: 1; bounding box: 66×92×70 Å

Mean predicted aligned error: 14.55 Å

Foldseek 3Di:
DDDDPPPPPPPPPPPPDPPPPDWDKAKDKPDQEEEAFDKIKIAMDGPDDFDFPWKWKDWQPRDIDIDGIDIDTDHDFAKTKIKMWTWGDDPVDIDIDIYIGIHGYDDDFDQDEEDEAFPPAFDKTAGPRDDPPDDDPKWKQKPVRDTDRIDRHRDWDKIKMWIDDPNDIDMDIYTYDYPPPPQPQVQDADDQAFLKGKTKTQDDQVWFFCWKKKDFQQRDIDTDRDRDNGIDMDMDGHPDFDKGKMWIWGHTPPRRIDIDIDIDGHDD

Solvent-accessible surface area (backbone atoms only — not comparable to full-atom values): 15996 Å² total; per-residue (Å²): 135,85,84,80,79,81,78,78,72,78,76,75,74,74,76,84,74,81,70,80,80,81,77,65,59,43,67,39,59,78,54,53,63,44,45,48,68,33,76,38,44,39,37,72,48,51,87,60,92,78,70,67,79,43,44,42,38,38,49,61,83,82,50,72,49,60,60,79,65,42,72,51,70,45,68,60,51,41,67,28,57,28,36,40,42,38,32,27,77,49,89,98,47,72,46,78,49,78,41,65,46,70,33,37,26,31,70,68,80,34,57,58,72,74,40,68,31,40,91,88,38,56,40,74,45,41,62,64,51,55,64,88,87,65,85,78,90,53,51,36,40,33,77,86,70,49,54,60,80,55,47,76,46,82,62,63,45,78,45,38,37,38,41,39,34,87,94,42,77,49,70,52,70,33,39,31,41,58,65,71,82,73,57,61,52,61,69,60,76,74,66,93,68,38,51,52,47,48,40,39,42,39,51,52,91,91,54,60,41,68,36,40,35,37,36,57,57,78,90,47,71,52,75,49,87,61,83,56,81,52,75,43,77,47,75,48,72,50,95,64,68,46,78,29,51,31,36,44,38,35,33,32,82,92,82,36,49,50,76,48,78,46,80,47,78,41,43,122